Protein 4UZ3 (pdb70)

Sequence (240 aa):
QATYTVAPGDTLYSIARRYGTTVEEELMRLNGLESFLLLQPGQQVLKLPSSRRERTHVVAPGDTLFSLARRYGTTVEEALMRLNGLSSPEIKVGQVLRLPEEGEAATYTVAPGDTLYSIARRYGTTVEEEELMRLNGLESFLLQPGQVLKLPSREERTHVVAPGDTLFSLARRRYGTTVEALMRLNGLSSSPEIKVGQVLRRLPEQATYTVAPGDTLYSSIARRYGTTVEELMRLNGLESFLLQPGQVLKLPS

Nearest PDB structures (foldseek):
  4uz3-assembly2_B  TM=1.011E+00  e=1.229E-20  Thermus thermophilus HB8
  4uz3-assembly1_A  TM=1.004E+00  e=3.754E-19  Thermus thermophilus HB8
  4xcm-assembly1_B  TM=5.053E-01  e=3.056E-16  Thermus thermophilus HB8
  4uz3-assembly3_C  TM=1.011E+00  e=2.167E-07  Thermus thermophilus HB8
  4xcm-assembly1_A  TM=6.403E-01  e=3.419E-08  Thermus thermophilus HB8

B-factor: mean 20.44, std 12.15, range [5.58, 84.92]

Radius of gyration: 20.06 Å; Cα contacts (8 Å, |Δi|>4): 395; chains: 3; bounding box: 55×47×43 Å

Structure (mmCIF, N/CA/C/O backbone):
data_4UZ3
#
_entry.id   4UZ3
#
_cell.length_a   105.490
_cell.length_b   105.490
_cell.length_c   105.490
_cell.angle_alpha   90.00
_cell.angle_beta   90.00
_cell.angle_gamma   90.00
#
_symmetry.space_group_name_H-M   'P 21 3'
#
loop_
_entity.id
_entity.type
_entity.pdbx_description
1 polymer 'CELL WALL-BINDING ENDOPEPTIDASE-RELATED PROTEIN'
2 branched 2-acetamido-2-deoxy-beta-D-glucopyranose-(1-4)-2-acetamido-2-deoxy-beta-D-glucopyranose-(1-4)-2-acetamido-2-deoxy-beta-D-glucopyranose-(1-4)-2-acetamido-2-deoxy-beta-D-glucopyranose-(1-4)-2-acetamido-2-deoxy-beta-D-glucopyranose-(1-4)-2-acetamido-2-deoxy-alpha-D-glucopyranose
3 branched 2-acetamido-2-deoxy-beta-D-glucopyranose-(1-4)-2-acetamido-2-deoxy-beta-D-glucopyranose-(1-4)-2-acetamido-2-deoxy-beta-D-glucopyranose-(1-4)-2-acetamido-2-deoxy-beta-D-glucopyranose-(1-4)-2-acetamido-2-deoxy-beta-D-glucopyranose-(1-4)-2-acetamido-2-deoxy-beta-D-glucopyranose
4 branched 2-acetamido-2-deoxy-beta-D-glucopyranose-(1-4)-2-acetamido-2-deoxy-beta-D-glucopyranose-(1-4)-2-acetamido-2-deoxy-beta-D-glucopyranose-(1-4)-2-acetamido-2-deoxy-beta-D-glucopyranose-(1-4)-2-acetamido-2-deoxy-beta-D-glucopyranose-(1-4)-2-acetamido-2-deoxy-beta-D-glucopyranose
5 non-polymer 2-acetamido-2-deoxy-alpha-D-glucopyranose
6 non-polymer 'SULFATE ION'
7 non-polymer '1,4-DIETHYLENE DIOXIDE'
8 water water
#
loop_
_atom_site.group_PDB
_atom_site.id
_atom_site.type_symbol
_atom_site.label_atom_id
_atom_site.label_alt_id
_atom_site.label_comp_id
_atom_site.label_asym_id
_atom_site.label_entity_id
_atom_site.label_seq_id
_atom_site.pdbx_PDB_ins_code
_atom_site.Cartn_x
_atom_site.Cartn_y
_atom_site.Cartn_z
_atom_site.occupancy
_atom_site.B_iso_or_equiv
_atom_site.auth_seq_id
_atom_site.auth_comp_id
_atom_site.auth_asym_id
_atom_site.auth_atom_id
_atom_site.pdbx_PDB_model_num
ATOM 1 N N . GLN A 1 2 ? -19.818 -25.251 19.913 1.00 44.91 16 GLN A N 1
ATOM 2 C CA . GLN A 1 2 ? -20.816 -24.925 18.900 1.00 40.64 16 GLN A CA 1
ATOM 3 C C . GLN A 1 2 ? -20.848 -23.428 18.609 1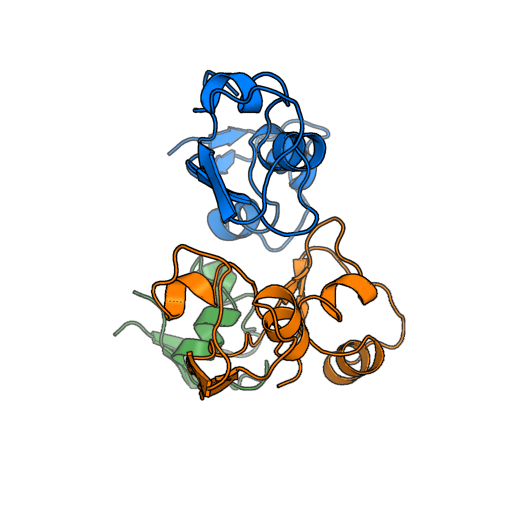.00 33.16 16 GLN A C 1
ATOM 4 O O . GLN A 1 2 ? -21.394 -22.644 19.386 1.00 33.03 16 GLN A O 1
ATOM 10 N N . ALA A 1 3 ? -20.258 -23.029 17.490 1.00 25.78 17 ALA A N 1
ATOM 11 C CA . ALA A 1 3 ? -20.279 -21.627 17.100 1.00 21.69 17 ALA A CA 1
ATOM 12 C C . ALA A 1 3 ? -21.664 -21.258 16.593 1.00 19.09 17 ALA A C 1
ATOM 13 O O . ALA A 1 3 ? -22.382 -22.105 16.059 1.00 19.04 17 ALA A O 1
ATOM 15 N N . THR A 1 4 ? -22.041 -19.997 16.779 1.00 17.31 18 THR A N 1
ATOM 16 C CA . THR A 1 4 ? -23.305 -19.486 16.262 1.00 15.13 18 THR A CA 1
ATOM 17 C C . THR A 1 4 ? -23.127 -18.120 15.617 1.00 16.04 18 THR A C 1
ATOM 18 O O . THR A 1 4 ? -22.116 -17.440 15.825 1.00 16.62 18 THR A O 1
ATOM 22 N N . TYR A 1 5 ? -24.120 -17.734 14.828 1.00 11.97 19 TYR A N 1
ATOM 23 C CA . TYR A 1 5 ? -24.174 -16.418 14.213 1.00 11.25 19 TYR A CA 1
ATOM 24 C C . TYR A 1 5 ? -25.580 -15.860 14.371 1.00 14.23 19 TYR A C 1
ATOM 25 O O . TYR A 1 5 ? -26.557 -16.558 14.118 1.00 12.27 19 TYR A O 1
ATOM 34 N N . THR A 1 6 ? -25.685 -14.609 14.799 1.00 11.78 20 THR A N 1
ATOM 35 C CA . THR A 1 6 ? -26.993 -13.977 14.943 1.00 9.76 20 THR A CA 1
ATOM 36 C C . THR A 1 6 ? -27.341 -13.175 13.697 1.00 10.92 20 THR A C 1
ATOM 37 O O . THR A 1 6 ? -26.593 -12.283 13.300 1.00 11.19 20 THR A O 1
ATOM 41 N N . VAL A 1 7 ? -28.481 -13.494 13.093 1.00 9.34 21 VAL A N 1
ATOM 42 C CA . VAL A 1 7 ? -28.923 -12.839 11.864 1.00 10.90 21 VAL A CA 1
ATOM 43 C C . VAL A 1 7 ? -29.116 -11.332 12.054 1.00 8.89 21 VAL A C 1
ATOM 44 O O . VAL A 1 7 ? -29.702 -10.902 13.045 1.00 10.21 21 VAL A O 1
ATOM 48 N N . ALA A 1 8 ? -28.588 -10.548 11.110 1.00 9.53 22 ALA A N 1
ATOM 49 C CA . ALA A 1 8 ? -28.776 -9.099 11.067 1.00 10.61 22 ALA A CA 1
ATOM 50 C C . ALA A 1 8 ? -29.627 -8.728 9.850 1.00 9.27 22 ALA A C 1
ATOM 51 O O . ALA A 1 8 ? -29.706 -9.515 8.902 1.00 9.85 22 ALA A O 1
ATOM 53 N N . PRO A 1 9 ? -30.272 -7.544 9.868 1.00 10.97 23 PRO A N 1
ATOM 54 C CA . PRO A 1 9 ? -31.064 -7.103 8.710 1.00 10.98 23 PRO A CA 1
ATOM 55 C C . PRO A 1 9 ? -30.273 -7.175 7.399 1.00 13.76 23 PRO A C 1
ATOM 56 O O . PRO A 1 9 ? -29.115 -6.749 7.354 1.00 12.62 23 PRO A O 1
ATOM 60 N N . GLY A 1 10 ? -30.891 -7.713 6.355 1.00 11.41 24 GLY A N 1
ATOM 61 C CA . GLY A 1 10 ? -30.229 -7.833 5.064 1.00 10.91 24 GLY A CA 1
ATOM 62 C C . GLY A 1 10 ? -29.484 -9.139 4.836 1.00 10.58 24 GLY A C 1
ATOM 63 O O . GLY A 1 10 ? -29.163 -9.470 3.686 1.00 11.64 24 GLY A O 1
ATOM 64 N N . ASP A 1 11 ? -29.209 -9.881 5.910 1.00 9.06 25 ASP A N 1
ATOM 65 C CA . ASP A 1 11 ? -28.556 -11.196 5.796 1.00 7.36 25 ASP A CA 1
ATOM 66 C C . ASP A 1 11 ? -29.454 -12.205 5.092 1.00 11.33 25 ASP A C 1
ATOM 67 O O . ASP A 1 11 ? -30.679 -12.148 5.210 1.00 12.17 25 ASP A O 1
ATOM 72 N N . THR A 1 12 ? -28.836 -13.134 4.371 1.00 8.51 26 THR A N 1
ATOM 73 C CA . THR A 1 12 ? -29.543 -14.280 3.795 1.00 6.94 26 THR A CA 1
ATOM 74 C C . THR A 1 12 ? -28.750 -15.536 4.116 1.00 6.71 26 THR A C 1
ATOM 75 O O . THR A 1 12 ? -27.587 -15.444 4.515 1.00 8.31 26 THR A O 1
ATOM 79 N N . LEU A 1 13 ? -29.353 -16.708 3.932 1.00 7.65 27 LEU A N 1
ATOM 80 C CA . LEU A 1 13 ? -28.605 -17.954 4.125 1.00 7.25 27 LEU A CA 1
ATOM 81 C C . LEU A 1 13 ? -27.375 -17.980 3.211 1.00 9.24 27 LEU A C 1
ATOM 82 O O . LEU A 1 13 ? -26.283 -18.384 3.628 1.00 8.06 27 LEU A O 1
ATOM 87 N N . TYR A 1 14 ? -27.546 -17.510 1.980 1.00 8.28 28 TYR A N 1
ATOM 88 C CA . TYR A 1 14 ? -26.440 -17.468 1.024 1.00 8.77 28 TYR A CA 1
ATOM 89 C C . TYR A 1 14 ? -25.315 -16.519 1.448 1.00 10.19 28 TYR A C 1
ATOM 90 O O . TYR A 1 14 ? -24.141 -16.883 1.373 1.00 8.21 28 TYR A O 1
ATOM 99 N N . SER A 1 15 ? -25.654 -15.301 1.868 1.00 7.21 29 SER A N 1
ATOM 100 C CA . SER A 1 15 ? -24.605 -14.347 2.241 1.00 8.74 29 SER A CA 1
ATOM 101 C C . SER A 1 15 ? -23.867 -14.822 3.502 1.00 9.20 29 SER A C 1
ATOM 102 O O . SER A 1 15 ? -22.651 -14.654 3.621 1.00 9.33 29 SER A O 1
ATOM 105 N N . ILE A 1 16 ? -24.597 -15.420 4.437 1.00 7.62 30 ILE A N 1
ATOM 106 C CA . ILE A 1 16 ? -23.977 -15.984 5.634 1.00 9.56 30 ILE A CA 1
ATOM 107 C C . ILE A 1 16 ? -23.075 -17.173 5.276 1.00 9.86 30 ILE A C 1
ATOM 108 O O . ILE A 1 16 ? -21.949 -17.284 5.782 1.00 10.19 30 ILE A O 1
ATOM 113 N N . ALA A 1 17 ? -23.566 -18.057 4.412 1.00 8.47 31 ALA A N 1
ATOM 114 C CA . ALA A 1 17 ? -22.783 -19.214 3.974 1.00 8.91 31 ALA A CA 1
ATOM 115 C C . ALA A 1 17 ? -21.462 -18.782 3.316 1.00 7.88 31 ALA A C 1
ATOM 116 O O . ALA A 1 17 ? -20.395 -19.319 3.627 1.00 8.73 31 ALA A O 1
ATOM 118 N N . ARG A 1 18 ? -21.526 -17.808 2.415 1.00 8.01 32 ARG A N 1
ATOM 119 C CA . ARG A 1 18 ? -20.311 -17.342 1.749 1.00 9.99 32 ARG A CA 1
ATOM 120 C C . ARG A 1 18 ? -19.337 -16.663 2.721 1.00 10.11 32 ARG A C 1
ATOM 121 O O . ARG A 1 18 ? -18.120 -16.761 2.561 1.00 10.61 32 ARG A O 1
ATOM 129 N N . ARG A 1 19 ? -19.859 -15.970 3.725 1.00 9.14 33 ARG A N 1
ATOM 130 C CA . ARG A 1 19 ? -18.972 -15.314 4.679 1.00 11.07 33 ARG A CA 1
ATOM 131 C C . ARG A 1 19 ? -18.224 -16.331 5.534 1.00 12.27 33 ARG A C 1
ATOM 132 O O . ARG A 1 19 ? -17.059 -16.122 5.879 1.00 15.56 33 ARG A O 1
ATOM 140 N N . TYR A 1 20 ? -18.885 -17.436 5.871 1.00 11.41 34 TYR A N 1
ATOM 141 C CA . TYR A 1 20 ? -18.284 -18.410 6.778 1.00 12.87 34 TYR A CA 1
ATOM 142 C C . TYR A 1 20 ? -17.692 -19.637 6.082 1.00 17.34 34 TYR A C 1
ATOM 143 O O . TYR A 1 20 ? -17.127 -20.514 6.736 1.00 16.88 34 TYR A O 1
ATOM 152 N N . GLY A 1 21 ? -17.796 -19.690 4.761 1.00 11.68 35 GLY A N 1
ATOM 153 C CA . GLY A 1 21 ? -17.186 -20.774 4.014 1.00 12.52 35 GLY A CA 1
ATOM 154 C C . GLY A 1 21 ? -17.935 -22.094 4.095 1.00 12.07 35 GLY A C 1
ATOM 155 O O . GLY A 1 21 ? -17.325 -23.172 4.082 1.00 13.24 35 GLY A O 1
ATOM 156 N N . THR A 1 22 ? -19.259 -22.016 4.170 1.00 10.64 36 THR A N 1
ATOM 157 C CA . THR A 1 22 ? -20.088 -23.215 4.185 1.00 10.32 36 THR A CA 1
ATOM 158 C C . THR A 1 22 ? -21.137 -23.115 3.080 1.00 9.32 36 THR A C 1
ATOM 159 O O . THR A 1 22 ? -20.988 -22.305 2.163 1.00 10.62 36 THR A O 1
ATOM 163 N N . THR A 1 23 ? -22.180 -23.937 3.145 1.00 11.36 37 THR A N 1
ATOM 164 C CA . THR A 1 23 ? -23.203 -23.923 2.101 1.00 8.27 37 THR A CA 1
ATOM 165 C C . THR A 1 23 ? -24.588 -23.595 2.648 1.00 11.76 37 THR A C 1
ATOM 166 O O . THR A 1 23 ? -24.845 -23.730 3.846 1.00 11.30 37 THR A O 1
ATOM 170 N N . VAL A 1 24 ? -25.478 -23.175 1.754 1.00 8.64 38 VAL A N 1
ATOM 171 C CA . VAL A 1 24 ? -26.879 -22.983 2.107 1.00 10.33 38 VAL A CA 1
ATOM 172 C C . VAL A 1 24 ? -27.478 -24.281 2.660 1.00 9.25 38 VAL A C 1
ATOM 173 O O . VAL A 1 24 ? -28.153 -24.269 3.697 1.00 8.96 38 VAL A O 1
ATOM 177 N N A GLU A 1 25 ? -27.231 -25.405 1.985 0.83 7.45 39 GLU A N 1
ATOM 178 N N B GLU A 1 25 ? -27.212 -25.387 1.970 0.17 8.62 39 GLU A N 1
ATOM 179 C CA A GLU A 1 25 ? -27.815 -26.677 2.426 0.83 9.03 39 GLU A CA 1
ATOM 180 C CA B GLU A 1 25 ? -27.722 -26.698 2.362 0.17 9.33 39 GLU A CA 1
ATOM 181 C C A GLU A 1 25 ? -27.333 -27.095 3.819 0.83 10.54 39 GLU A C 1
ATOM 182 C C B GLU A 1 25 ? -27.326 -27.075 3.787 0.17 9.86 39 GLU A C 1
ATOM 183 O O A GLU A 1 25 ? -28.115 -27.610 4.624 0.83 9.49 39 GLU A O 1
ATOM 184 O O B GLU A 1 25 ? -28.156 -27.540 4.569 0.17 10.17 39 GLU A O 1
ATOM 195 N N . GLU A 1 26 ? -26.056 -26.870 4.119 1.00 11.06 40 GLU A N 1
ATOM 196 C CA . GLU A 1 26 ? -25.546 -27.226 5.438 1.00 14.06 40 GLU A CA 1
ATOM 197 C C . GLU A 1 26 ? -26.157 -26.360 6.543 1.00 10.89 40 GLU A C 1
ATOM 198 O O . GLU A 1 26 ? -26.483 -26.862 7.619 1.00 11.26 40 GLU A O 1
ATOM 204 N N . LEU A 1 27 ? -26.304 -25.065 6.288 1.00 8.38 41 LEU A N 1
ATOM 205 C CA . LEU A 1 27 ? -26.954 -24.186 7.262 1.00 12.52 41 LEU A CA 1
ATOM 206 C C . LEU A 1 27 ? -28.398 -24.622 7.512 1.00 13.11 41 LEU A C 1
ATOM 207 O O . LEU A 1 27 ? -28.873 -24.630 8.654 1.00 10.89 41 LEU A O 1
ATOM 212 N N . MET A 1 28 ? -29.097 -25.001 6.447 1.00 9.37 42 MET A N 1
ATOM 213 C CA . MET A 1 28 ? -30.486 -25.428 6.593 1.00 10.05 42 MET A CA 1
ATOM 214 C C . MET A 1 28 ? -30.584 -26.769 7.324 1.00 11.27 42 MET A C 1
ATOM 215 O O . MET A 1 28 ? -31.459 -26.952 8.162 1.00 11.00 42 MET A O 1
ATOM 220 N N . ARG A 1 29 ? -29.691 -27.705 7.007 1.00 10.32 43 ARG A N 1
ATOM 221 C CA . ARG A 1 29 ? -29.698 -29.007 7.670 1.00 10.27 43 ARG A CA 1
ATOM 222 C C . ARG A 1 29 ? -29.444 -28.871 9.167 1.00 12.50 43 ARG A C 1
ATOM 223 O O . ARG A 1 29 ? -30.146 -29.456 9.995 1.00 11.60 43 ARG A O 1
ATOM 231 N N . LEU A 1 30 ? -28.437 -28.081 9.503 1.00 10.29 44 LEU A N 1
ATOM 232 C CA . LEU A 1 30 ? -27.993 -27.939 10.881 1.00 11.49 44 LEU A CA 1
ATOM 233 C C . LEU A 1 30 ? -29.036 -27.222 11.744 1.00 11.07 44 LEU A C 1
ATOM 234 O O . LEU A 1 30 ? -29.113 -27.444 12.956 1.00 13.64 44 LEU A O 1
ATOM 239 N N . ASN A 1 31 ? -29.842 -26.380 11.110 1.00 10.72 45 ASN A N 1
ATOM 240 C CA . ASN A 1 31 ? -30.818 -25.577 11.840 1.00 9.93 45 ASN A CA 1
ATOM 241 C C . ASN A 1 31 ? -32.272 -25.979 11.578 1.00 11.94 45 ASN A C 1
ATOM 242 O O . ASN A 1 31 ? -33.199 -25.350 12.095 1.00 12.22 45 ASN A O 1
ATOM 247 N N . GLY A 1 32 ? -32.466 -27.041 10.800 1.00 12.04 46 GLY A N 1
ATOM 248 C CA . GLY A 1 32 ? -33.798 -27.588 10.567 1.00 11.53 46 GLY A CA 1
ATOM 249 C C . GLY A 1 32 ? -34.696 -26.678 9.735 1.00 11.83 46 GLY A C 1
ATOM 250 O O . GLY A 1 32 ? -35.925 -26.753 9.829 1.00 12.24 46 GLY A O 1
ATOM 251 N N . LEU A 1 33 ? -34.085 -25.841 8.903 1.00 10.62 47 LEU A N 1
ATOM 252 C CA . LEU A 1 33 ? -34.815 -24.840 8.125 1.00 8.47 47 LEU A CA 1
ATOM 253 C C . LEU A 1 33 ? -35.473 -25.410 6.870 1.00 10.28 47 LEU A C 1
ATOM 254 O O . LEU A 1 33 ? -34.865 -26.201 6.147 1.00 12.57 47 LEU A O 1
ATOM 259 N N . GLU A 1 34 ? -36.710 -24.995 6.603 1.00 9.94 48 GLU A N 1
ATOM 260 C CA . GLU A 1 34 ? -37.362 -25.331 5.332 1.00 10.20 48 GLU A CA 1
ATOM 261 C C . GLU A 1 34 ? -37.559 -24.094 4.452 1.00 16.93 48 GLU A C 1
ATOM 262 O O . GLU A 1 34 ? -37.880 -24.208 3.271 1.00 25.54 48 GLU A O 1
ATOM 268 N N . SER A 1 35 ? -37.347 -22.917 5.030 1.00 11.26 49 SER A N 1
ATOM 269 C CA . SER A 1 35 ? -37.612 -21.648 4.348 1.00 9.67 49 SER A CA 1
ATOM 270 C C . SER A 1 35 ? -36.373 -20.762 4.299 1.00 9.09 49 SER A C 1
ATOM 271 O O . SER A 1 35 ? -35.545 -20.809 5.207 1.00 11.04 49 SER A O 1
ATOM 274 N N . PHE A 1 36 ? -36.267 -19.937 3.257 1.00 8.88 50 PHE A N 1
ATOM 275 C CA . PHE A 1 36 ? -35.206 -18.924 3.178 1.00 8.57 50 PHE A CA 1
ATOM 276 C C . PHE A 1 36 ? -35.528 -17.670 4.012 1.00 14.41 50 PHE A C 1
ATOM 277 O O . PHE A 1 36 ? -34.710 -16.748 4.097 1.00 12.16 50 PHE A O 1
ATOM 285 N N A LEU A 1 37 ? -36.722 -17.630 4.597 0.52 9.99 51 LEU A N 1
ATOM 286 N N B LEU A 1 37 ? -36.708 -17.637 4.625 0.48 10.07 51 LEU A N 1
ATOM 287 C CA A LEU A 1 37 ? -37.134 -16.492 5.419 0.52 11.45 51 LEU A CA 1
ATOM 288 C CA B LEU A 1 37 ? -37.137 -16.465 5.390 0.48 10.40 51 LEU A CA 1
ATOM 289 C C A LEU A 1 37 ? -36.413 -16.494 6.762 0.52 13.98 51 LEU A C 1
ATOM 290 C C B LEU A 1 37 ? -36.513 -16.428 6.788 0.48 13.33 51 LEU A C 1
ATOM 291 O O A LEU A 1 37 ? -36.538 -17.445 7.537 0.52 12.26 51 LEU A O 1
ATOM 292 O O B LEU A 1 37 ? -36.804 -17.286 7.625 0.48 11.55 51 LEU A O 1
ATOM 301 N N . LEU A 1 38 ? -35.666 -15.426 7.032 1.00 9.62 52 LEU A N 1
ATOM 302 C CA . LEU A 1 38 ? -34.979 -15.260 8.322 1.00 8.91 52 LEU A CA 1
ATOM 303 C C . LEU A 1 38 ? -35.407 -13.956 9.003 1.00 10.85 52 LEU A C 1
ATOM 304 O O . LEU A 1 38 ? -35.782 -13.006 8.328 1.00 10.78 52 LEU A O 1
ATOM 309 N N . GLN A 1 39 ? -35.330 -13.907 10.332 1.00 11.38 53 GLN A N 1
ATOM 310 C CA . GLN A 1 39 ? -35.583 -12.661 11.069 1.00 13.28 53 GLN A CA 1
ATOM 311 C C . GLN A 1 39 ? -34.332 -12.183 11.805 1.00 10.42 53 GLN A C 1
ATOM 312 O O . GLN A 1 39 ? -33.583 -12.998 12.341 1.00 10.62 53 GLN A O 1
ATOM 318 N N . PRO A 1 40 ? -34.105 -10.860 11.836 1.00 11.32 54 PRO A N 1
ATOM 319 C CA . PRO A 1 40 ? -33.054 -10.317 12.703 1.00 11.44 54 PRO A CA 1
ATOM 320 C C . PRO A 1 40 ? -33.176 -10.869 14.129 1.00 12.45 54 PRO A C 1
ATOM 321 O O . PRO A 1 40 ? -34.279 -10.932 14.679 1.00 12.18 54 PRO A O 1
ATOM 325 N N . GLY A 1 41 ? -32.055 -11.287 14.707 1.00 10.99 55 GLY A N 1
ATOM 326 C CA . GLY A 1 41 ? -32.053 -11.835 16.054 1.00 11.28 55 GLY A CA 1
ATOM 327 C C . GLY A 1 41 ? -32.033 -13.351 16.073 1.00 12.63 55 GLY A C 1
ATOM 328 O O . GLY A 1 41 ? -31.675 -13.960 17.083 1.00 11.91 55 GLY A O 1
ATOM 329 N N A GLN A 1 42 ? -32.420 -13.964 14.961 0.29 11.63 56 GLN A N 1
ATOM 330 N N B GLN A 1 42 ? -32.431 -13.958 14.956 0.71 11.52 56 GLN A N 1
ATOM 331 C CA A GLN A 1 42 ? -32.431 -15.420 14.861 0.29 10.91 56 GLN A CA 1
ATOM 332 C CA B GLN A 1 42 ? -32.396 -15.412 14.816 0.71 11.16 56 GLN A CA 1
ATOM 333 C C A GLN A 1 42 ? -31.030 -16.005 14.989 0.29 10.46 56 GLN A C 1
ATOM 334 C C B GLN A 1 42 ? -30.990 -15.944 15.048 0.71 11.19 56 GLN A C 1
ATOM 335 O O A GLN A 1 42 ? -30.120 -15.626 14.253 0.29 9.94 56 GLN A O 1
ATOM 336 O O B GLN A 1 42 ? -30.030 -15.463 14.450 0.71 9.27 56 GLN A O 1
ATOM 347 N N . VAL A 1 43 ? -30.864 -16.932 15.925 1.00 10.96 57 VAL A N 1
ATOM 348 C CA . VAL A 1 43 ? -29.572 -17.567 16.145 1.00 10.29 57 VAL A CA 1
ATOM 349 C C . VAL A 1 43 ? -29.438 -18.777 15.229 1.00 11.24 57 VAL A C 1
ATOM 350 O O . VAL A 1 43 ? -30.307 -19.654 15.226 1.00 12.83 57 VAL A O 1
ATOM 354 N N . LEU A 1 44 ? -28.360 -18.809 14.446 1.00 10.61 58 LEU A N 1
ATOM 355 C CA . LEU A 1 44 ? -28.062 -19.952 13.583 1.00 12.43 58 LEU A CA 1
ATOM 356 C C . LEU A 1 44 ? -26.824 -20.688 14.062 1.00 13.43 58 LEU A C 1
ATOM 357 O O . LEU A 1 44 ? -25.777 -20.081 14.279 1.00 13.26 58 LEU A O 1
ATOM 362 N N . LYS A 1 45 ? -26.939 -22.000 14.207 1.00 12.55 59 LYS A N 1
ATOM 363 C CA . LYS A 1 45 ? -25.765 -22.814 14.468 1.00 12.80 59 LYS A CA 1
ATOM 364 C C . LYS A 1 45 ? -24.899 -22.883 13.215 1.00 15.32 59 LYS A C 1
ATOM 365 O O . LYS A 1 45 ? -25.409 -23.042 12.105 1.00 12.67 59 LYS A O 1
ATOM 371 N N . LEU A 1 46 ? -23.588 -22.736 13.396 1.00 11.45 60 LEU A N 1
ATOM 372 C CA . LEU A 1 46 ? -22.633 -22.833 12.294 1.00 11.73 60 LEU A CA 1
ATOM 373 C C . LEU A 1 46 ? -21.904 -24.168 12.313 1.00 14.66 60 LEU A C 1
ATOM 374 O O . LEU A 1 46 ? -21.611 -24.715 13.376 1.00 17.58 60 LEU A O 1
ATOM 379 N N . PRO A 1 47 ? -21.632 -24.720 11.129 1.00 15.06 61 PRO A N 1
ATOM 380 C CA . PRO A 1 47 ? -20.831 -25.943 11.072 1.00 16.82 61 PRO A CA 1
ATOM 381 C C . PRO A 1 47 ? -19.379 -25.642 11.398 1.00 16.30 61 PRO A C 1
ATOM 382 O O . PRO A 1 47 ? -18.955 -24.489 11.297 1.00 18.61 61 PRO A O 1
ATOM 386 N N A SER A 1 48 ? -18.637 -26.661 11.815 0.37 21.96 62 SER A N 1
ATOM 387 N N B SER A 1 48 ? -18.614 -26.663 11.762 0.63 22.54 62 SER A N 1
ATOM 388 C CA A SER A 1 48 ? -17.200 -26.521 11.994 0.37 23.22 62 SER A CA 1
ATOM 389 C CA B SER A 1 48 ? -17.174 -26.490 11.914 0.63 22.33 62 SER A CA 1
ATOM 390 C C A SER A 1 48 ? -16.573 -26.247 10.638 0.37 22.14 62 SER A C 1
ATOM 391 C C B SER A 1 48 ? -16.554 -26.103 10.574 0.63 22.46 62 SER A C 1
ATOM 392 O O A SER A 1 48 ? -17.002 -26.812 9.631 0.37 21.28 62 SER A O 1
ATOM 393 O O B SER A 1 48 ? -17.079 -26.453 9.515 0.63 17.24 62 SER A O 1
ATOM 398 N N A ARG A 1 49 ? -15.573 -25.372 10.603 0.37 23.78 63 ARG A N 1
ATOM 399 N N B ARG A 1 49 ? -15.452 -25.361 10.619 0.63 23.64 63 ARG A N 1
ATOM 400 C CA A ARG A 1 49 ? -14.914 -25.052 9.344 0.37 23.33 63 ARG A CA 1
ATOM 401 C CA B ARG A 1 49 ? -14.717 -25.038 9.403 0.63 23.74 63 ARG A CA 1
ATOM 402 C C A ARG A 1 49 ? -14.277 -26.295 8.743 0.37 19.49 63 ARG A C 1
ATOM 403 C C B ARG A 1 49 ? -14.246 -26.328 8.745 0.63 18.67 63 ARG A C 1
ATOM 404 O O A ARG A 1 49 ? -13.709 -27.125 9.452 0.37 19.09 63 ARG A O 1
ATOM 405 O O B ARG A 1 49 ? -13.773 -27.239 9.425 0.63 17.85 63 ARG A O 1
ATOM 420 N N . GLU A 1 50 ? -14.392 -26.420 7.427 1.00 15.25 64 GLU A N 1
ATOM 421 C CA . GLU A 1 50 ? -13.841 -27.561 6.714 1.00 18.57 64 GLU A CA 1
ATOM 422 C C . GLU A 1 50 ? -12.323 -27.437 6.688 1.00 16.22 64 GLU A C 1
ATOM 423 O O . GLU A 1 50 ? -11.786 -26.330 6.636 1.00 16.83 64 GLU A O 1
ATOM 429 N N . ARG A 1 51 ? -11.636 -28.572 6.753 1.00 15.78 65 ARG A N 1
ATOM 430 C CA . ARG A 1 51 ? -10.192 -28.569 6.943 1.00 16.85 65 ARG A CA 1
ATOM 431 C C . ARG A 1 51 ? -9.394 -28.802 5.666 1.00 16.87 65 ARG A C 1
ATOM 432 O O . ARG A 1 51 ? -8.278 -28.299 5.533 1.00 17.47 65 ARG A O 1
ATOM 440 N N . THR A 1 52 ? -9.949 -29.578 4.739 1.00 11.70 66 THR A N 1
ATOM 441 C CA . THR A 1 52 ? -9.281 -29.832 3.461 1.00 10.46 66 THR A CA 1
ATOM 442 C C . THR A 1 52 ? -10.268 -29.842 2.299 1.00 11.89 66 THR A C 1
ATOM 443 O O . THR A 1 52 ? -11.463 -30.059 2.486 1.00 12.23 66 THR A O 1
ATOM 447 N N . HIS A 1 53 ? -9.749 -29.633 1.096 1.00 11.40 67 HIS A N 1
ATOM 448 C CA . HIS A 1 53 ? -10.538 -29.772 -0.120 1.00 11.03 67 HIS A CA 1
ATOM 449 C C . HIS A 1 53 ? -9.726 -30.521 -1.162 1.00 11.86 67 HIS A C 1
ATOM 450 O O . HIS A 1 53 ? -8.602 -30.133 -1.452 1.00 13.33 67 HIS A O 1
ATOM 457 N N . VAL A 1 54 ? -10.291 -31.588 -1.725 1.00 9.89 68 VAL A N 1
ATOM 458 C CA . VAL A 1 54 ? -9.649 -32.260 -2.852 1.00 11.98 68 VAL A CA 1
ATOM 459 C C . VAL A 1 54 ? -10.052 -31.564 -4.150 1.00 10.60 68 VAL A C 1
ATOM 460 O O . VAL A 1 54 ? -11.237 -31.526 -4.509 1.00 10.73 68 VAL A O 1
ATOM 464 N N . VAL A 1 55 ? -9.065 -31.004 -4.845 1.00 8.35 69 VAL A N 1
ATOM 465 C CA . VAL A 1 55 ? -9.315 -30.219 -6.054 1.00 9.85 69 VAL A CA 1
ATOM 466 C C . VAL A 1 55 ? -9.929 -31.086 -7.156 1.00 10.90 69 VAL A C 1
ATOM 467 O O . VAL A 1 55 ? -9.477 -32.208 -7.422 1.00 11.90 69 VAL A O 1
ATOM 471 N N . ALA A 1 56 ? -10.989 -30.561 -7.766 1.00 8.17 70 ALA A N 1
ATOM 472 C CA . ALA A 1 56 ? -11.737 -31.245 -8.811 1.00 10.41 70 ALA A CA 1
ATOM 473 C C . ALA A 1 56 ? -11.633 -30.475 -10.130 1.00 13.62 70 ALA A C 1
ATOM 474 O O . ALA A 1 56 ? -11.345 -29.275 -10.118 1.00 11.23 70 ALA A O 1
ATOM 476 N N . PRO A 1 57 ? -11.868 -31.154 -11.269 1.00 11.04 71 PRO A N 1
ATOM 477 C CA . PRO A 1 57 ? -11.882 -30.439 -12.551 1.00 14.22 71 PRO A CA 1
ATOM 478 C C . PRO A 1 57 ? -12.832 -29.248 -12.508 1.00 14.31 71 PRO A C 1
ATOM 479 O O . PRO A 1 57 ? -13.946 -29.359 -11.990 1.00 16.11 71 PRO A O 1
ATOM 483 N N . GLY A 1 58 ? -12.370 -28.106 -13.002 1.00 18.43 72 GLY A N 1
ATOM 484 C CA . GLY A 1 58 ? -13.181 -26.905 -12.992 1.00 18.10 72 GLY A CA 1
ATOM 485 C C . GLY A 1 58 ? -12.909 -25.967 -11.828 1.00 16.65 72 GLY A C 1
ATOM 486 O O . GLY A 1 58 ? -13.265 -24.790 -11.896 1.00 18.21 72 GLY A O 1
ATOM 487 N N . ASP A 1 59 ? -12.294 -26.474 -10.760 1.00 11.98 73 ASP A N 1
ATOM 488 C CA . ASP A 1 59 ? -11.946 -25.627 -9.618 1.00 9.47 73 ASP A CA 1
ATOM 489 C C . ASP A 1 59 ? -10.899 -24.607 -10.018 1.00 13.42 73 ASP A C 1
ATOM 490 O O . ASP A 1 59 ? -10.045 -24.882 -10.864 1.00 12.03 73 ASP A O 1
ATOM 495 N N . THR A 1 60 ? -10.959 -23.436 -9.393 1.00 9.49 74 THR A N 1
ATOM 496 C CA . THR A 1 60 ? -9.904 -22.436 -9.515 1.00 9.98 74 THR A CA 1
ATOM 497 C C . THR A 1 60 ? -9.637 -21.872 -8.126 1.00 10.61 74 THR A C 1
ATOM 498 O O . THR A 1 60 ? -10.474 -22.011 -7.230 1.00 10.58 74 THR A O 1
ATOM 502 N N . LEU A 1 61 ? -8.499 -21.211 -7.932 1.00 7.80 75 LEU A N 1
ATOM 503 C CA . LEU A 1 61 ? -8.250 -20.607 -6.619 1.00 8.77 75 LEU A CA 1
ATOM 504 C C . LEU A 1 61 ? -9.286 -19.533 -6.288 1.00 8.85 75 LEU A C 1
ATOM 505 O O . LEU A 1 61 ? -9.704 -19.425 -5.130 1.00 11.75 75 LEU A O 1
ATOM 510 N N . PHE A 1 62 ? -9.721 -18.759 -7.285 1.00 9.69 76 PHE A N 1
ATOM 511 C CA . PHE A 1 62 ? -10.778 -17.762 -7.055 1.00 10.88 76 PHE A CA 1
ATOM 512 C C . PHE A 1 62 ? -12.053 -18.433 -6.559 1.00 10.89 76 PHE A C 1
ATOM 513 O O . PHE A 1 62 ? -12.659 -17.981 -5.582 1.00 11.20 76 PHE A O 1
ATOM 521 N N . SER A 1 63 ? -12.471 -19.504 -7.236 1.00 9.26 77 SER A N 1
ATOM 522 C CA . SER A 1 63 ? -13.743 -20.146 -6.900 1.00 11.39 77 SER A CA 1
ATOM 523 C C . SER A 1 63 ? -13.675 -20.838 -5.536 1.00 10.44 77 SER A C 1
ATOM 524 O O . SER A 1 63 ? -14.644 -20.809 -4.771 1.00 8.89 77 SER A O 1
ATOM 527 N N . LEU A 1 64 ? -12.534 -21.436 -5.211 1.00 7.41 78 LEU A N 1
ATOM 528 C CA . LEU A 1 64 ? -12.391 -22.106 -3.920 1.00 10.23 78 LEU A CA 1
ATOM 529 C C . LEU A 1 64 ? -12.281 -21.095 -2.781 1.00 9.79 78 LEU A C 1
ATOM 530 O O . LEU A 1 64 ? -12.761 -21.350 -1.673 1.00 10.40 78 LEU A O 1
ATOM 535 N N . ALA A 1 65 ? -11.648 -19.954 -3.046 1.00 9.56 79 ALA A N 1
ATOM 536 C CA . ALA A 1 65 ? -11.595 -18.877 -2.054 1.00 8.96 79 ALA A CA 1
ATOM 537 C C . ALA A 1 65 ? -13.009 -18.410 -1.711 1.00 10.57 79 ALA A C 1
ATOM 538 O O . ALA A 1 65 ? -13.345 -18.209 -0.544 1.00 10.53 79 ALA A O 1
ATOM 540 N N . ARG A 1 66 ? -13.845 -18.249 -2.729 1.00 9.67 80 ARG A N 1
ATOM 541 C CA . ARG A 1 66 ? -15.242 -17.884 -2.487 1.00 9.85 80 ARG A CA 1
ATOM 542 C C . ARG A 1 66 ? -15.982 -18.999 -1.738 1.00 10.78 80 ARG A C 1
ATOM 543 O O . ARG A 1 66 ? -16.711 -18.736 -0.778 1.00 10.51 80 ARG A O 1
ATOM 551 N N . ARG A 1 67 ? -15.795 -20.241 -2.170 1.00 10.14 81 ARG A N 1
ATOM 552 C CA . ARG A 1 67 ? -16.488 -21.359 -1.532 1.00 9.20 81 ARG A CA 1
ATOM 553 C C . ARG A 1 67 ? -16.132 -21.462 -0.055 1.00 10.09 81 ARG A C 1
ATOM 554 O O . ARG A 1 67 ? -17.000 -21.712 0.772 1.00 9.49 81 ARG A O 1
ATOM 562 N N . TYR A 1 68 ? -14.866 -21.245 0.285 1.00 8.87 82 TYR A N 1
ATOM 563 C CA . TYR A 1 68 ? -14.456 -21.464 1.672 1.00 8.89 82 TYR A CA 1
ATOM 564 C C . TYR A 1 68 ? -14.235 -20.174 2.461 1.00 10.88 82 TYR A C 1
ATOM 565 O O . TYR A 1 68 ? -13.585 -20.185 3.506 1.00 11.60 82 TYR A O 1
ATOM 574 N N . GLY A 1 69 ? -14.832 -19.079 1.989 1.00 10.23 83 GLY A N 1
ATOM 575 C CA . GLY A 1 69 ? -14.870 -17.830 2.738 1.00 11.89 83 GLY A CA 1
ATOM 576 C C . GLY A 1 69 ? -13.497 -17.257 3.044 1.00 15.21 83 GLY A C 1
ATOM 577 O O . GLY A 1 69 ? -13.252 -16.724 4.132 1.00 17.10 83 GLY A O 1
ATOM 578 N N . THR A 1 70 ? -12.592 -17.360 2.080 1.00 10.01 84 THR A N 1
ATOM 579 C CA . THR A 1 70 ? -11.223 -16.925 2.311 1.00 9.91 84 THR A CA 1
ATOM 580 C C . THR A 1 70 ? -10.686 -16.208 1.074 1.00 11.29 84 THR A C 1
ATOM 581 O O . THR A 1 70 ? -11.470 -15.660 0.294 1.00 11.50 84 THR A O 1
ATOM 585 N N . THR A 1 71 ? -9.365 -16.181 0.913 1.00 14.14 85 THR A N 1
ATOM 586 C CA . THR A 1 71 ? -8.724 -15.478 -0.199 1.00 11.44 85 THR A CA 1
ATOM 587 C C . THR A 1 71 ? -7.760 -16.385 -0.962 1.00 13.24 85 THR A C 1
ATOM 588 O O . THR A 1 71 ? -7.301 -17.404 -0.437 1.00 11.88 85 THR A O 1
ATOM 592 N N . VAL A 1 72 ? -7.441 -15.993 -2.194 1.00 10.14 86 VAL A N 1
ATOM 593 C CA . VAL A 1 72 ? -6.407 -16.673 -2.975 1.00 11.37 86 VAL A CA 1
ATOM 594 C C . VAL A 1 72 ? -5.091 -16.638 -2.218 1.00 11.98 86 VAL A C 1
ATOM 595 O O . VAL A 1 72 ? -4.370 -17.635 -2.147 1.00 14.21 86 VAL A O 1
ATOM 599 N N A GLU A 1 73 ? -4.790 -15.481 -1.639 0.69 12.17 87 GLU A N 1
ATOM 600 N N B GLU A 1 73 ? -4.799 -15.475 -1.645 0.31 12.59 87 GLU A N 1
ATOM 601 C CA A GLU A 1 73 ? -3.548 -15.288 -0.901 0.69 14.54 87 GLU A CA 1
ATOM 602 C CA B GLU A 1 73 ? -3.578 -15.251 -0.885 0.31 15.23 87 GLU A CA 1
ATOM 603 C C A GLU A 1 73 ? -3.401 -16.252 0.285 0.69 13.41 87 GLU A C 1
ATOM 604 C C B GLU A 1 73 ? -3.419 -16.260 0.258 0.31 13.70 87 GLU A C 1
ATOM 605 O O A GLU A 1 73 ? -2.336 -16.836 0.485 0.69 14.10 87 GLU A O 1
ATOM 606 O O B GLU A 1 73 ? -2.365 -16.879 0.405 0.31 13.66 87 GLU A O 1
ATOM 617 N N . ALA A 1 74 ? -4.467 -16.422 1.062 1.00 13.46 88 ALA A N 1
ATOM 618 C CA . ALA A 1 74 ? -4.438 -17.365 2.186 1.00 13.49 88 ALA A CA 1
ATOM 619 C C . ALA A 1 74 ? -4.247 -18.809 1.716 1.00 12.17 88 ALA A C 1
ATOM 620 O O . ALA A 1 74 ? -3.478 -19.562 2.313 1.00 13.00 88 ALA A O 1
ATOM 622 N N . LEU A 1 75 ? -4.955 -19.190 0.657 1.00 11.86 89 LEU A N 1
ATOM 623 C CA . LEU A 1 75 ? -4.873 -20.553 0.145 1.00 13.09 89 LEU A CA 1
ATOM 624 C C . LEU A 1 75 ? -3.465 -20.832 -0.366 1.00 12.60 89 LEU A C 1
ATOM 625 O O . LEU A 1 75 ? -2.925 -21.914 -0.148 1.00 13.73 89 LEU A O 1
ATOM 630 N N . MET A 1 76 ? -2.860 -19.848 -1.023 1.00 12.03 90 MET A N 1
ATOM 631 C CA . MET A 1 76 ? -1.497 -20.025 -1.518 1.00 11.93 90 MET A CA 1
ATOM 632 C C . MET A 1 76 ? -0.496 -20.151 -0.368 1.00 16.23 90 MET A C 1
ATOM 633 O O . MET A 1 76 ? 0.378 -21.018 -0.396 1.00 14.58 90 MET A O 1
ATOM 638 N N . ARG A 1 77 ? -0.628 -19.293 0.641 1.00 12.13 91 ARG A N 1
ATOM 639 C CA . ARG A 1 77 ? 0.289 -19.311 1.778 1.00 14.35 91 ARG A CA 1
ATOM 640 C C . ARG A 1 77 ? 0.227 -20.635 2.543 1.00 16.60 91 ARG A C 1
ATOM 641 O O . ARG A 1 77 ? 1.259 -21.228 2.861 1.00 20.29 91 ARG A O 1
ATOM 649 N N . LEU A 1 78 ? -0.992 -21.088 2.822 1.00 14.98 92 LEU A N 1
ATOM 650 C CA . LEU A 1 78 ? -1.228 -22.290 3.622 1.00 18.59 92 LEU A CA 1
ATOM 651 C C . LEU A 1 78 ? -0.727 -23.563 2.948 1.00 20.03 92 LEU A C 1
ATOM 652 O O . LEU A 1 78 ? -0.388 -24.539 3.619 1.00 22.01 92 LEU A O 1
ATOM 657 N N . ASN A 1 79 ? -0.679 -23.550 1.621 1.00 12.15 93 ASN A N 1
ATOM 658 C CA . ASN A 1 79 ? -0.320 -24.744 0.868 1.00 11.50 93 ASN A CA 1
ATOM 659 C C . ASN A 1 79 ? 1.013 -24.647 0.139 1.00 16.18 93 ASN A C 1
ATOM 660 O O . ASN A 1 79 ? 1.374 -25.543 -0.622 1.00 18.32 93 ASN A O 1
ATOM 665 N N . GLY A 1 80 ? 1.744 -23.568 0.393 1.00 15.90 94 GLY A N 1
ATOM 666 C CA . GLY A 1 80 ? 3.062 -23.374 -0.191 1.00 19.30 94 GLY A CA 1
ATOM 667 C C . GLY A 1 80 ? 3.062 -23.355 -1.709 1.00 16.14 94 GLY A C 1
ATOM 668 O O . GLY A 1 80 ? 3.999 -23.842 -2.340 1.00 19.35 94 GLY A O 1
ATOM 669 N N . LEU A 1 81 ? 2.015 -22.787 -2.300 1.00 16.36 95 LEU A N 1
ATOM 670 C CA . LEU A 1 81 ? 1.864 -22.780 -3.752 1.00 13.96 95 LEU A CA 1
ATOM 671 C C . LEU A 1 81 ? 2.798 -21.773 -4.411 1.00 18.87 95 LEU A C 1
ATOM 672 O O . LEU A 1 81 ? 2.905 -20.629 -3.960 1.00 14.73 95 LEU A O 1
ATOM 677 N N . SER A 1 82 ? 3.450 -22.192 -5.489 1.00 15.13 96 SER A N 1
ATOM 678 C CA . SER A 1 82 ? 4.427 -21.334 -6.158 1.00 13.76 96 SER A CA 1
ATOM 679 C C . SER A 1 82 ? 3.811 -20.528 -7.308 1.00 13.56 96 SER A C 1
ATOM 680 O O . SER A 1 82 ? 4.506 -19.746 -7.961 1.00 16.44 96 SER A O 1
ATOM 683 N N . SER A 1 83 ? 2.517 -20.726 -7.548 1.00 15.05 97 SER A N 1
ATOM 684 C CA . SER A 1 83 ? 1.787 -19.971 -8.567 1.00 16.65 97 SER A CA 1
ATOM 685 C C . SER A 1 83 ? 0.286 -20.118 -8.312 1.00 11.23 97 SER A C 1
ATOM 686 O O . SER A 1 83 ? -0.124 -20.996 -7.557 1.00 14.51 97 SER A O 1
ATOM 689 N N . PRO A 1 84 ? -0.538 -19.238 -8.908 1.00 16.07 98 PRO A N 1
ATOM 690 C CA . PRO A 1 84 ? -1.972 -19.278 -8.587 1.00 13.45 98 PRO A CA 1
ATOM 691 C C . PRO A 1 84 ? -2.770 -20.344 -9.356 1.00 18.68 98 PRO A C 1
ATOM 692 O O . PRO A 1 84 ? -3.987 -20.235 -9.459 1.00 31.11 98 PRO A O 1
ATOM 696 N N . GLU A 1 85 ? -2.095 -21.359 -9.878 1.00 11.81 99 GLU A N 1
ATOM 697 C CA . GLU A 1 85 ? -2.769 -22.441 -10.599 1.00 8.99 99 GLU A CA 1
ATOM 698 C C . GLU A 1 85 ? -2.851 -23.667 -9.680 1.00 14.24 99 GLU A C 1
ATOM 699 O O . GLU A 1 85 ? -2.062 -23.785 -8.747 1.00 12.70 99 GLU A O 1
ATOM 705 N N . ILE A 1 86 ? -3.806 -24.565 -9.919 1.00 8.55 100 ILE A N 1
ATOM 706 C CA . ILE A 1 86 ? -3.982 -25.738 -9.053 1.00 7.57 100 ILE A CA 1
ATOM 707 C C . ILE A 1 86 ? -4.249 -27.007 -9.865 1.00 7.88 100 ILE A C 1
ATOM 708 O O . ILE A 1 86 ? -4.554 -26.939 -11.055 1.00 9.55 100 ILE A O 1
ATOM 713 N N . LYS A 1 87 ? -4.121 -28.159 -9.206 1.00 9.01 101 LYS A N 1
ATOM 714 C CA . LYS A 1 87 ? -4.102 -29.449 -9.888 1.00 8.55 101 LYS A CA 1
ATOM 715 C C . LYS A 1 87 ? -5.225 -30.363 -9.410 1.00 9.42 101 LYS A C 1
ATOM 716 O O . LYS A 1 87 ? -5.438 -30.489 -8.217 1.00 10.39 101 LYS A O 1
ATOM 722 N N . VAL A 1 88 ? -5.928 -31.015 -10.335 1.00 9.00 102 VAL A N 1
ATOM 723 C CA . VAL A 1 88 ? -6.891 -32.047 -9.948 1.00 9.32 102 VAL A CA 1
ATOM 724 C C . VAL A 1 88 ? -6.226 -33.060 -9.005 1.00 12.64 102 VAL A C 1
ATOM 725 O O . VAL A 1 88 ? -5.116 -33.518 -9.274 1.00 10.35 102 VAL A O 1
ATOM 729 N N . GLY A 1 89 ? -6.884 -33.372 -7.888 1.00 9.65 103 GLY A N 1
ATOM 730 C CA . GLY A 1 89 ? -6.386 -34.374 -6.955 1.00 10.41 103 GLY A CA 1
ATOM 731 C C . GLY A 1 89 ? -5.556 -33.795 -5.820 1.00 12.57 103 GLY A C 1
ATOM 732 O O . GLY A 1 89 ? -5.302 -34.463 -4.809 1.00 12.10 103 GLY A O 1
ATOM 733 N N 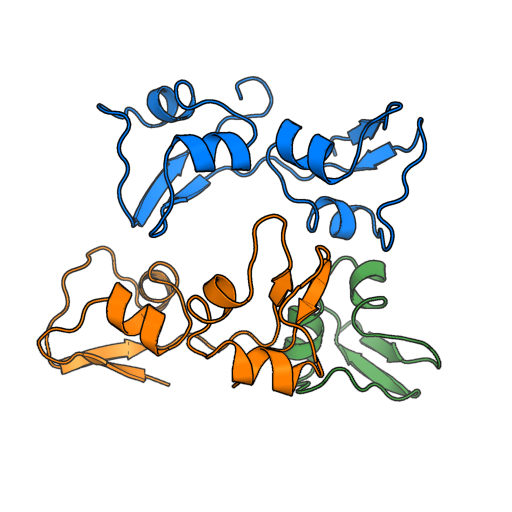. GLN A 1 90 ? -5.111 -32.557 -6.005 1.00 11.33 104 GLN A N 1
ATOM 734 C CA . GLN A 1 90 ? -4.361 -31.830 -4.988 1.00 14.73 104 GLN A CA 1
ATOM 735 C C . GLN A 1 90 ? -5.209 -31.660 -3.731 1.00 12.66 104 GLN A C 1
ATOM 736 O O . GLN A 1 90 ? -6.377 -31.285 -3.812 1.00 13.75 104 GLN A O 1
ATOM 742 N N . VAL A 1 91 ? -4.628 -31.950 -2.572 1.00 12.89 105 VAL A N 1
ATOM 743 C CA . VAL A 1 91 ? -5.332 -31.738 -1.314 1.00 9.01 105 VAL A CA 1
ATOM 744 C C . VAL A 1 91 ? -4.929 -30.392 -0.721 1.00 13.18 105 VAL A C 1
ATOM 745 O O . VAL A 1 91 ? -3.797 -30.218 -0.262 1.00 16.95 105 VAL A O 1
ATOM 749 N N . LEU A 1 92 ? -5.858 -29.442 -0.740 1.00 12.41 106 LEU A N 1
ATOM 750 C CA . LEU A 1 92 ? -5.593 -28.111 -0.207 1.00 14.49 106 LEU A CA 1
ATOM 751 C C . LEU A 1 92 ? -6.030 -28.026 1.243 1.00 15.78 106 LEU A C 1
ATOM 752 O O . LEU A 1 92 ? -7.164 -28.366 1.570 1.00 14.64 106 LEU A O 1
ATOM 757 N N . ARG A 1 93 ? -5.123 -27.588 2.109 1.00 13.49 107 ARG A N 1
ATOM 758 C CA . ARG A 1 93 ? -5.474 -27.287 3.492 1.00 15.40 107 ARG A CA 1
ATOM 759 C C . ARG A 1 93 ? -6.222 -25.960 3.504 1.00 15.43 107 ARG A C 1
ATOM 760 O O . ARG A 1 93 ? -5.899 -25.060 2.732 1.00 14.94 107 ARG A O 1
ATOM 768 N N . LEU A 1 94 ? -7.229 -25.851 4.367 1.00 16.30 108 LEU A N 1
ATOM 769 C CA . LEU A 1 94 ? -8.089 -24.670 4.408 1.00 16.60 108 LEU A CA 1
ATOM 770 C C . LEU A 1 94 ? -7.903 -23.926 5.730 1.00 19.34 108 LEU A C 1
ATOM 771 O O . LEU A 1 94 ? -7.553 -24.532 6.739 1.00 20.92 108 LEU A O 1
ATOM 776 N N . PRO A 1 95 ? -8.133 -22.606 5.729 1.00 20.27 109 PRO A N 1
ATOM 777 C CA . PRO A 1 95 ? -7.870 -21.791 6.921 1.00 23.18 109 PRO A CA 1
ATOM 778 C C . PRO A 1 95 ? -8.793 -22.075 8.105 1.00 24.77 109 PRO A C 1
ATOM 779 O O . PRO A 1 95 ? -9.953 -22.446 7.921 1.00 23.71 109 PRO A O 1
ATOM 783 N N . GLU A 1 96 ? -8.266 -21.895 9.312 1.00 27.57 110 GLU A N 1
ATOM 784 C CA . GLU A 1 96 ? -9.082 -21.909 10.522 1.00 29.83 110 GLU A CA 1
ATOM 785 C C . GLU A 1 96 ? -9.874 -20.605 10.608 1.00 37.37 110 GLU A C 1
ATOM 786 O O . GLU A 1 96 ? -9.585 -19.656 9.882 1.00 32.00 110 GLU A O 1
ATOM 792 N N . GLU A 1 97 ? -10.865 -20.563 11.495 0.86 32.72 111 GLU A N 1
ATOM 793 C CA . GLU A 1 97 ? -11.789 -19.431 11.576 0.86 40.63 111 GLU A CA 1
ATOM 794 C C . GLU A 1 97 ? -11.083 -18.080 11.685 0.86 42.08 111 GLU A C 1
ATOM 795 O O . GLU A 1 97 ? -11.448 -17.116 11.007 0.86 40.47 111 GLU A O 1
ATOM 801 N N . GLY A 1 98 ? -10.058 -18.021 12.524 1.00 38.32 112 GLY A N 1
ATOM 802 C CA . GLY A 1 98 ? -9.378 -16.767 12.786 1.00 46.08 112 GLY A CA 1
ATOM 803 C C . GLY A 1 98 ? -8.424 -16.301 11.701 1.00 47.22 112 GLY A C 1
ATOM 804 O O . GLY A 1 98 ? -7.894 -15.195 11.781 1.00 56.13 112 GLY A O 1
ATOM 805 N N . GLU A 1 99 ? -8.205 -17.125 10.681 1.00 39.92 113 GLU A N 1
ATOM 806 C CA . GLU A 1 99 ? -7.192 -16.807 9.682 1.00 34.89 113 GLU A CA 1
ATOM 807 C C . GLU A 1 99 ? -7.699 -16.844 8.241 1.00 35.15 113 GLU A C 1
ATOM 808 O O . GLU A 1 99 ? -6.910 -16.715 7.308 1.00 30.71 113 GLU A O 1
ATOM 814 N N . ALA A 1 100 ? -9.004 -17.020 8.057 1.00 32.79 114 ALA A N 1
ATOM 815 C CA . ALA A 1 100 ? -9.573 -17.063 6.712 1.00 28.29 114 ALA A CA 1
ATOM 816 C C . ALA A 1 100 ? -9.532 -15.682 6.069 1.00 42.22 114 ALA A C 1
ATOM 817 O O . ALA A 1 100 ? -9.675 -14.659 6.747 1.00 32.57 114 ALA A O 1
ATOM 820 N N . ALA B 1 3 ? -20.445 -53.160 -9.329 1.00 39.14 17 ALA B N 1
ATOM 821 C CA . ALA B 1 3 ? -20.090 -53.163 -10.743 1.00 32.85 17 ALA B CA 1
ATOM 822 C C . ALA B 1 3 ? -18.630 -52.768 -10.937 1.00 25.05 17 ALA B C 1
ATOM 823 O O . ALA B 1 3 ? -18.051 -52.062 -10.111 1.00 23.39 17 ALA B O 1
ATOM 825 N N . THR B 1 4 ? -18.036 -53.234 -12.029 1.00 25.12 18 THR B N 1
ATOM 826 C CA . THR B 1 4 ? -16.668 -52.860 -12.364 1.00 22.55 18 THR B CA 1
ATOM 827 C C . THR B 1 4 ? -16.562 -52.378 -13.805 1.00 24.46 18 THR B C 1
ATOM 828 O O . THR B 1 4 ? -17.475 -52.558 -14.607 1.00 25.57 18 THR B O 1
ATOM 832 N N . TYR B 1 5 ? -15.430 -51.763 -14.121 1.00 19.19 19 TYR B N 1
ATOM 833 C CA . TYR B 1 5 ? -15.155 -51.292 -15.466 1.00 18.96 19 TYR B CA 1
ATOM 834 C C . TYR B 1 5 ? -13.720 -51.670 -15.829 1.00 22.35 19 TYR B C 1
ATOM 835 O O . TYR B 1 5 ? -12.816 -51.513 -15.008 1.00 19.15 19 TYR B O 1
ATOM 844 N N . THR B 1 6 ? -13.516 -52.172 -17.044 1.00 22.02 20 THR B N 1
ATOM 845 C CA . THR B 1 6 ? -12.181 -52.561 -17.492 1.00 22.51 20 THR B CA 1
ATOM 846 C C . THR B 1 6 ? -11.589 -51.490 -18.407 1.00 21.97 20 THR B C 1
ATOM 847 O O . THR B 1 6 ? -12.168 -51.146 -19.437 1.00 17.83 20 THR B O 1
ATOM 851 N N . VAL B 1 7 ? -10.431 -50.966 -18.018 1.00 16.47 21 VAL B N 1
ATOM 852 C CA . VAL B 1 7 ? -9.807 -49.854 -18.729 1.00 15.53 21 VAL B CA 1
ATOM 853 C C . VAL B 1 7 ? -9.417 -50.234 -20.162 1.00 17.27 21 VAL B C 1
ATOM 854 O O . VAL B 1 7 ? -8.876 -51.313 -20.403 1.00 19.25 21 VAL B O 1
ATOM 858 N N . ALA B 1 8 ? -9.719 -49.346 -21.106 1.00 17.54 22 ALA B N 1
ATOM 859 C CA . ALA B 1 8 ? -9.348 -49.522 -22.510 1.00 18.72 22 ALA B CA 1
ATOM 860 C C . ALA B 1 8 ? -8.329 -48.463 -22.921 1.00 19.76 22 ALA B C 1
ATOM 861 O O . ALA B 1 8 ? -8.273 -47.402 -22.309 1.00 17.17 22 ALA B O 1
ATOM 863 N N . PRO B 1 9 ? -7.521 -48.745 -23.959 1.00 17.80 23 PRO B N 1
ATOM 864 C CA . PRO B 1 9 ? -6.578 -47.739 -24.458 1.00 17.21 23 PRO B CA 1
ATOM 865 C C . PRO B 1 9 ? -7.279 -46.411 -24.734 1.00 16.01 23 PRO B C 1
ATOM 866 O O . PRO B 1 9 ? -8.349 -46.394 -25.351 1.00 17.76 23 PRO B O 1
ATOM 870 N N . GLY B 1 10 ? -6.705 -45.322 -24.245 1.00 15.52 24 GLY B N 1
ATOM 871 C CA . GLY B 1 10 ? -7.291 -44.011 -24.438 1.00 16.40 24 GLY B CA 1
ATOM 872 C C . GLY B 1 10 ? -8.116 -43.519 -23.262 1.00 12.86 24 GLY B C 1
ATOM 873 O O . GLY B 1 10 ? -8.364 -42.320 -23.148 1.00 14.35 24 GLY B O 1
ATOM 874 N N . ASP B 1 11 ? -8.550 -44.431 -22.391 1.00 13.75 25 ASP B N 1
ATOM 875 C CA . ASP B 1 11 ? -9.354 -44.041 -21.226 1.00 12.40 25 ASP B CA 1
ATOM 876 C C . ASP B 1 11 ? -8.549 -43.216 -20.227 1.00 15.17 25 ASP B C 1
ATOM 877 O O . ASP B 1 11 ? -7.341 -43.385 -20.102 1.00 13.68 25 ASP B O 1
ATOM 882 N N . THR B 1 12 ? -9.238 -42.341 -19.499 1.00 11.26 26 THR B N 1
ATOM 883 C CA . THR B 1 12 ? -8.651 -41.632 -18.365 1.00 11.29 26 THR B CA 1
ATOM 884 C C . THR B 1 12 ? -9.620 -41.720 -17.193 1.00 10.78 26 THR B C 1
ATOM 885 O O . THR B 1 12 ? -10.786 -42.068 -17.384 1.00 10.17 26 THR B O 1
ATOM 889 N N . LEU B 1 13 ? -9.161 -41.399 -15.988 1.00 10.07 27 LEU B N 1
ATOM 890 C CA . LEU B 1 13 ? -10.071 -41.405 -14.844 1.00 10.22 27 LEU B CA 1
ATOM 891 C C . LEU B 1 13 ? -11.209 -40.412 -15.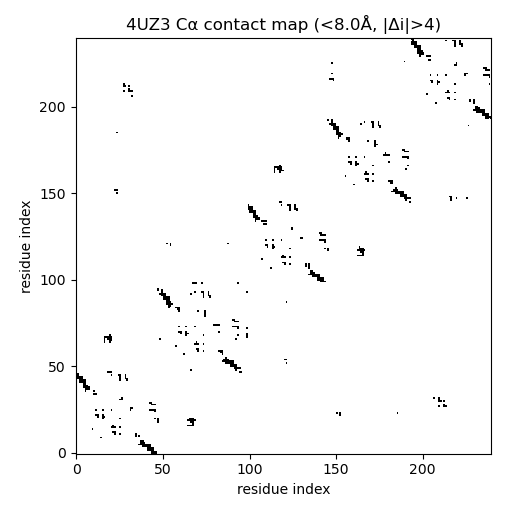078 1.00 9.14 27 LEU B C 1
ATOM 892 O O . LEU B 1 13 ? -12.367 -40.698 -14.777 1.00 9.23 27 LEU B O 1
ATOM 897 N N . TYR B 1 14 ? -10.866 -39.251 -15.622 1.00 8.98 28 TYR B N 1
ATOM 898 C CA . TYR B 1 14 ? -11.865 -38.236 -15.942 1.00 10.05 28 TYR B CA 1
ATOM 899 C C . TYR B 1 14 ? -12.885 -38.717 -16.982 1.00 12.64 28 TYR B C 1
ATOM 900 O O . TYR B 1 14 ? -14.089 -38.521 -16.807 1.00 11.12 28 TYR B O 1
ATOM 909 N N . SER B 1 15 ? -12.419 -39.325 -18.072 1.00 9.76 29 SER B N 1
ATOM 910 C CA . SER B 1 15 ? -13.350 -39.738 -19.121 1.00 11.99 29 SER B CA 1
ATOM 911 C C . SER B 1 15 ? -14.280 -40.848 -18.622 1.00 10.58 29 SER B C 1
ATOM 912 O O . SER B 1 15 ? -15.463 -40.874 -18.961 1.00 12.11 29 SER B O 1
ATOM 915 N N . ILE B 1 16 ? -13.754 -41.750 -17.799 1.00 10.49 30 ILE B N 1
ATOM 916 C CA . ILE B 1 16 ? -14.586 -42.788 -17.186 1.00 10.76 30 ILE B CA 1
ATOM 917 C C . ILE B 1 16 ? -15.583 -42.187 -16.191 1.00 10.86 30 ILE B C 1
ATOM 918 O O . ILE B 1 16 ? -16.765 -42.536 -16.193 1.00 12.16 30 ILE B O 1
ATOM 923 N N . ALA B 1 17 ? -15.109 -41.267 -15.354 1.00 9.76 31 ALA B N 1
ATOM 924 C CA . ALA B 1 17 ? -15.983 -40.616 -14.376 1.00 10.07 31 ALA B CA 1
ATOM 925 C C . ALA B 1 17 ? -17.178 -39.930 -15.045 1.00 10.80 31 ALA B C 1
ATOM 926 O O . ALA B 1 17 ? -18.310 -40.099 -14.614 1.00 12.24 31 ALA B O 1
ATOM 928 N N . ARG B 1 18 ? -16.922 -39.173 -16.109 1.00 10.31 32 ARG B N 1
ATOM 929 C CA . ARG B 1 18 ? -17.992 -38.453 -16.800 1.00 11.32 32 ARG B CA 1
ATOM 930 C C . ARG B 1 18 ? -18.947 -39.411 -17.521 1.00 12.86 32 ARG B C 1
ATOM 931 O O . ARG B 1 18 ? -20.141 -39.138 -17.623 1.00 14.17 32 ARG B O 1
ATOM 939 N N . ARG B 1 19 ? -18.434 -40.531 -18.024 1.00 13.01 33 ARG B N 1
ATOM 940 C CA . ARG B 1 19 ? -19.305 -41.503 -18.682 1.00 14.68 33 ARG B CA 1
ATOM 941 C C . ARG B 1 19 ? -20.271 -42.150 -17.685 1.00 16.84 33 ARG B C 1
ATOM 942 O O . ARG B 1 19 ? -21.432 -42.419 -18.014 1.00 17.40 33 ARG B O 1
ATOM 950 N N . TYR B 1 20 ? -19.801 -42.367 -16.458 1.00 15.04 34 TYR B N 1
ATOM 951 C CA . TYR B 1 20 ? -20.583 -43.101 -15.464 1.00 16.16 34 TYR B CA 1
ATOM 952 C C . TYR B 1 20 ? -21.224 -42.217 -14.393 1.00 16.39 34 TYR B C 1
ATOM 953 O O . TYR B 1 20 ? -21.871 -42.722 -13.469 1.00 17.44 34 TYR B O 1
ATOM 962 N N . GLY B 1 21 ? -21.082 -40.905 -14.537 1.00 14.15 35 GLY B N 1
ATOM 963 C CA . GLY B 1 21 ? -21.723 -39.967 -13.630 1.00 13.87 35 GLY B CA 1
ATOM 964 C C . GLY B 1 21 ? -21.174 -39.928 -12.212 1.00 18.35 35 GLY B C 1
ATOM 965 O O . GLY B 1 21 ? -21.918 -39.696 -11.250 1.00 13.67 35 GLY B O 1
ATOM 966 N N . THR B 1 22 ? -19.869 -40.144 -12.079 1.00 12.85 36 THR B N 1
ATOM 967 C CA . THR B 1 22 ? -19.206 -40.058 -10.779 1.00 11.85 36 THR B CA 1
ATOM 968 C C . THR B 1 22 ? -18.033 -39.064 -10.862 1.00 12.51 36 THR B C 1
ATOM 969 O O . THR B 1 22 ? -17.968 -38.259 -11.787 1.00 11.09 36 THR B O 1
ATOM 973 N N . THR B 1 23 ? -17.124 -39.096 -9.896 1.00 14.18 37 THR B N 1
ATOM 974 C CA . THR B 1 23 ? -16.019 -38.138 -9.881 1.00 12.75 37 THR B CA 1
ATOM 975 C C . THR B 1 23 ? -14.670 -38.841 -9.937 1.00 13.18 37 THR B C 1
ATOM 976 O O . THR B 1 23 ? -14.556 -40.016 -9.588 1.00 12.82 37 THR B O 1
ATOM 980 N N . VAL B 1 24 ? -13.655 -38.106 -10.376 1.00 10.54 38 VAL B N 1
ATOM 981 C CA . VAL B 1 24 ? -12.283 -38.597 -10.342 1.00 12.10 38 VAL B CA 1
ATOM 982 C C . VAL B 1 24 ? -11.893 -39.002 -8.917 1.00 13.79 38 VAL B C 1
ATOM 983 O O . VAL B 1 24 ? -11.274 -40.045 -8.707 1.00 11.77 38 VAL B O 1
ATOM 987 N N A GLU B 1 25 ? -12.242 -38.183 -7.933 0.51 12.28 39 GLU B N 1
ATOM 988 N N B GLU B 1 25 ? -12.291 -38.180 -7.949 0.49 12.23 39 GLU B N 1
ATOM 989 C CA A GLU B 1 25 ? -11.808 -38.461 -6.566 0.51 13.68 39 GLU B CA 1
ATOM 990 C CA B GLU B 1 25 ? -11.994 -38.439 -6.544 0.49 13.88 39 GLU B CA 1
ATOM 991 C C A GLU B 1 25 ? -12.444 -39.732 -6.005 0.51 14.08 39 GLU B C 1
ATOM 992 C C B GLU B 1 25 ? -12.560 -39.774 -6.071 0.49 14.59 39 GLU B C 1
ATOM 993 O O A GLU B 1 25 ? -11.797 -40.483 -5.278 0.51 16.86 39 GLU B O 1
ATOM 994 O O B GLU B 1 25 ? -11.852 -40.569 -5.455 0.49 15.38 39 GLU B O 1
ATOM 1005 N N A GLU B 1 26 ? -13.700 -39.986 -6.356 0.51 14.57 40 GLU B N 1
ATOM 1006 N N B GLU B 1 26 ? -13.834 -40.017 -6.363 0.49 12.40 40 GLU B N 1
ATOM 1007 C CA A GLU B 1 26 ? -14.377 -41.176 -5.853 0.51 14.67 40 GLU B CA 1
ATOM 1008 C CA B GLU B 1 26 ? -14.489 -41.228 -5.882 0.49 15.61 40 GLU B CA 1
ATOM 1009 C C A GLU B 1 26 ? -13.825 -42.441 -6.515 0.51 13.42 40 GLU B C 1
ATOM 1010 C C B GLU B 1 26 ? -13.901 -42.476 -6.539 0.49 14.35 40 GLU B C 1
ATOM 1011 O O A GLU B 1 26 ? -13.669 -43.471 -5.856 0.51 16.75 40 GLU B O 1
ATOM 1012 O O B GLU B 1 26 ? -13.780 -43.520 -5.899 0.49 17.13 40 GLU B O 1
ATOM 1023 N N . LEU B 1 27 ? -13.524 -42.361 -7.809 1.00 12.60 41 LEU B N 1
ATOM 1024 C CA . LEU B 1 27 ? -12.890 -43.473 -8.516 1.00 15.50 41 LEU B CA 1
ATOM 1025 C C . LEU B 1 27 ? -11.540 -43.805 -7.896 1.00 16.91 41 LEU B C 1
ATOM 1026 O O . LEU B 1 27 ? -11.202 -44.973 -7.695 1.00 16.10 41 LEU B O 1
ATOM 1031 N N . MET B 1 28 ? -10.766 -42.772 -7.585 1.00 13.91 42 MET B N 1
ATOM 1032 C CA . MET B 1 28 ? -9.448 -42.982 -7.001 1.00 19.20 42 MET B CA 1
ATOM 1033 C C . MET B 1 28 ? -9.547 -43.525 -5.575 1.00 20.43 42 MET B C 1
ATOM 1034 O O . MET B 1 28 ? -8.793 -44.419 -5.187 1.00 21.14 42 MET B O 1
ATOM 1039 N N . ARG B 1 29 ? -10.483 -42.992 -4.799 1.00 18.29 43 ARG B N 1
ATOM 1040 C CA . ARG B 1 29 ? -10.659 -43.429 -3.416 1.00 21.28 43 ARG B CA 1
ATOM 1041 C C . ARG B 1 29 ? -11.071 -44.895 -3.343 1.00 18.90 43 ARG B C 1
ATOM 1042 O O . ARG B 1 29 ? -10.504 -45.680 -2.577 1.00 22.47 43 ARG B O 1
ATOM 1050 N N . LEU B 1 30 ? -12.064 -45.254 -4.148 1.00 17.69 44 LEU B N 1
ATOM 1051 C CA . LEU B 1 30 ? -12.640 -46.593 -4.116 1.00 19.28 44 LEU B CA 1
ATOM 1052 C C . LEU B 1 30 ? -11.614 -47.641 -4.539 1.00 21.76 44 LEU B C 1
ATOM 1053 O O . LEU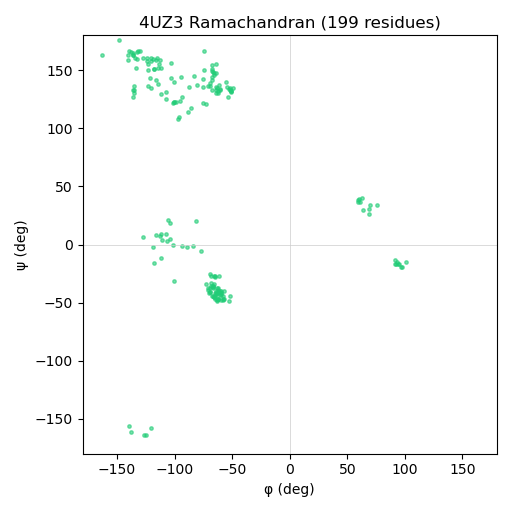 B 1 30 ? -11.682 -48.798 -4.125 1.00 22.85 44 LEU B O 1
ATOM 1058 N N . ASN B 1 31 ? -10.657 -47.224 -5.362 1.00 21.93 45 ASN B N 1
ATOM 1059 C CA . ASN B 1 31 ? -9.691 -48.159 -5.925 1.00 25.50 45 ASN B CA 1
ATOM 1060 C C . ASN B 1 31 ? -8.267 -47.975 -5.400 1.00 26.01 45 ASN B C 1
ATOM 1061 O O . ASN B 1 31 ? -7.331 -48.595 -5.909 1.00 25.50 45 ASN B O 1
ATOM 1066 N N . GLY B 1 32 ? -8.114 -47.134 -4.381 1.00 24.56 46 GLY B N 1
ATOM 1067 C CA . GLY B 1 32 ? -6.823 -46.914 -3.748 1.00 27.00 46 GLY B CA 1
ATOM 1068 C C . GLY B 1 32 ? -5.749 -46.393 -4.688 1.00 24.98 46 GLY B C 1
ATOM 1069 O O . GLY B 1 32 ? -4.587 -46.785 -4.596 1.00 25.82 46 GLY B O 1
ATOM 1070 N N . LEU B 1 33 ? -6.133 -45.503 -5.595 1.00 19.36 47 LEU B N 1
ATOM 1071 C CA . LEU B 1 33 ? -5.196 -44.964 -6.576 1.00 17.76 47 LEU B CA 1
ATOM 1072 C C . LEU B 1 33 ? -4.580 -43.648 -6.106 1.00 24.71 47 LEU B C 1
ATOM 1073 O O . LEU B 1 33 ? -5.246 -42.836 -5.460 1.00 23.23 47 LEU B O 1
ATOM 1078 N N . GLU B 1 34 ? -3.311 -43.436 -6.444 1.00 21.71 48 GLU B N 1
ATOM 1079 C CA . GLU B 1 34 ? -2.622 -42.196 -6.100 1.00 24.41 48 GLU B CA 1
ATOM 1080 C C . GLU B 1 34 ? -2.188 -41.450 -7.357 1.00 26.58 48 GLU B C 1
ATOM 1081 O O . GLU B 1 34 ? -1.860 -40.264 -7.311 1.00 35.20 48 GLU B O 1
ATOM 1087 N N . SER B 1 35 ? -2.197 -42.159 -8.479 1.00 16.24 49 SER B N 1
ATOM 1088 C CA . SER B 1 35 ? -1.689 -41.630 -9.737 1.00 18.18 49 SER B CA 1
ATOM 1089 C C . SER B 1 35 ? -2.774 -41.676 -10.803 1.00 16.50 49 SER B C 1
ATOM 1090 O O . SER B 1 35 ? -3.706 -42.477 -10.707 1.00 16.54 49 SER B O 1
ATOM 1093 N N . PHE B 1 36 ? -2.658 -40.811 -11.809 1.00 11.24 50 PHE B N 1
ATOM 1094 C CA . PHE B 1 36 ? -3.601 -40.805 -12.922 1.00 9.81 50 PHE B CA 1
ATOM 1095 C C . PHE B 1 36 ? -3.226 -41.843 -13.985 1.00 13.29 50 PHE B C 1
ATOM 1096 O O . PHE B 1 36 ? -3.926 -41.993 -14.986 1.00 13.28 50 PHE B O 1
ATOM 1104 N N . LEU B 1 37 ? -2.120 -42.556 -13.779 1.00 13.44 51 LEU B N 1
ATOM 1105 C CA . LEU B 1 37 ? -1.684 -43.557 -14.754 1.00 12.39 51 LEU B CA 1
ATOM 1106 C C . LEU B 1 37 ? -2.541 -44.820 -14.693 1.00 14.05 51 LEU B C 1
ATOM 1107 O O . LEU B 1 37 ? -2.639 -45.470 -13.653 1.00 18.18 51 LEU B O 1
ATOM 1112 N N . LEU B 1 38 ? -3.162 -45.155 -15.820 1.00 12.65 52 LEU B N 1
ATOM 1113 C CA . LEU B 1 38 ? -3.968 -46.371 -15.945 1.00 13.48 52 LEU B CA 1
ATOM 1114 C C . LEU B 1 38 ? -3.381 -47.292 -17.005 1.00 15.11 52 LEU B C 1
ATOM 1115 O O . LEU B 1 38 ? -2.751 -46.827 -17.953 1.00 17.31 52 LEU B O 1
ATOM 1120 N N . GLN B 1 39 ? -3.593 -48.595 -16.843 1.00 15.86 53 GLN B N 1
ATOM 1121 C CA . GLN B 1 39 ? -3.159 -49.570 -17.833 1.00 18.72 53 GLN B CA 1
ATOM 1122 C C . GLN B 1 39 ? -4.365 -50.246 -18.474 1.00 16.10 53 GLN B C 1
ATOM 1123 O O . GLN B 1 39 ? -5.331 -50.564 -17.788 1.00 19.30 53 GLN B O 1
ATOM 1129 N N . PRO B 1 40 ? -4.322 -50.451 -19.796 1.00 17.13 54 PRO B N 1
ATOM 1130 C CA . PRO B 1 40 ? -5.380 -51.234 -20.444 1.00 18.78 54 PRO B CA 1
ATOM 1131 C C . PRO B 1 40 ? -5.529 -52.597 -19.769 1.00 21.44 54 PRO B C 1
ATOM 1132 O O . PRO B 1 40 ? -4.524 -53.231 -19.464 1.00 22.58 54 PRO B O 1
ATOM 1136 N N . GLY B 1 41 ? -6.761 -53.026 -19.516 1.00 21.11 55 GLY B N 1
ATOM 1137 C CA . GLY B 1 41 ? -6.990 -54.291 -18.840 1.00 22.81 55 GLY B CA 1
ATOM 1138 C C . GLY B 1 41 ? -7.167 -54.145 -17.337 1.00 24.80 55 GLY B C 1
ATOM 1139 O O . GLY B 1 41 ? -7.672 -55.054 -16.673 1.00 23.67 55 GLY B O 1
ATOM 1140 N N . GLN B 1 42 ? -6.753 -53.001 -16.799 1.00 19.98 56 GLN B N 1
ATOM 1141 C CA . GLN B 1 42 ? -6.916 -52.714 -15.378 1.00 19.32 56 GLN B CA 1
ATOM 1142 C C . GLN B 1 42 ? -8.396 -52.667 -15.012 1.00 22.88 56 GLN B C 1
ATOM 1143 O O . GLN B 1 42 ? -9.193 -52.061 -15.727 1.00 20.66 56 GLN B O 1
ATOM 1149 N N . VAL B 1 43 ? -8.760 -53.306 -13.903 1.00 21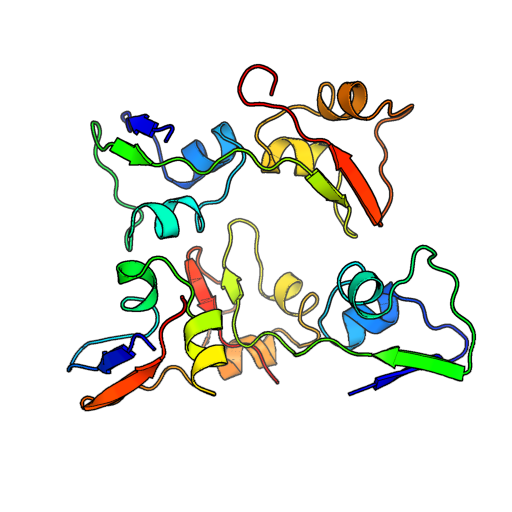.25 57 VAL B N 1
ATOM 1150 C CA . VAL B 1 43 ? -10.156 -53.352 -13.474 1.00 20.48 57 VAL B CA 1
ATOM 1151 C C . VAL B 1 43 ? -10.450 -52.348 -12.360 1.00 21.00 57 VAL B C 1
ATOM 1152 O O . VAL B 1 43 ? -9.821 -52.375 -11.303 1.00 23.51 57 VAL B O 1
ATOM 1156 N N . LEU B 1 44 ? -11.410 -51.460 -12.611 1.00 19.85 58 LEU B N 1
ATOM 1157 C CA . LEU B 1 44 ? -11.817 -50.458 -11.633 1.00 21.52 58 LEU B CA 1
ATOM 1158 C C . LEU B 1 44 ? -13.179 -50.774 -11.028 1.00 22.34 58 LEU B C 1
ATOM 1159 O O . LEU B 1 44 ? -14.131 -51.053 -11.750 1.00 21.64 58 LEU B O 1
ATOM 1164 N N . LYS B 1 45 ? -13.267 -50.718 -9.704 1.00 20.77 59 LYS B N 1
ATOM 1165 C CA . LYS B 1 45 ? -14.561 -50.746 -9.026 1.00 20.61 59 LYS B CA 1
ATOM 1166 C C . LYS B 1 45 ? -15.312 -49.447 -9.294 1.00 21.02 59 LYS B C 1
ATOM 1167 O O . LYS B 1 45 ? -14.727 -48.371 -9.219 1.00 21.26 59 LYS B O 1
ATOM 1173 N N . LEU B 1 46 ? -16.606 -49.544 -9.591 1.00 18.58 60 LEU B N 1
ATOM 1174 C CA . LEU B 1 46 ? -17.424 -48.357 -9.822 1.00 21.35 60 LEU B CA 1
ATOM 1175 C C . LEU B 1 46 ? -18.261 -48.015 -8.597 1.00 24.78 60 LEU B C 1
ATOM 1176 O O . LEU B 1 46 ? -18.792 -48.900 -7.931 1.00 23.33 60 LEU B O 1
ATOM 1181 N N . PRO B 1 47 ? -18.373 -46.719 -8.293 1.00 23.64 61 PRO B N 1
ATOM 1182 C CA . PRO B 1 47 ? -19.188 -46.243 -7.172 1.00 25.46 61 PRO B CA 1
ATOM 1183 C C . PRO B 1 47 ? -20.671 -46.546 -7.374 1.00 26.90 61 PRO B C 1
ATOM 1184 O O . PRO B 1 47 ? -21.115 -46.710 -8.508 1.00 29.48 61 PRO B O 1
ATOM 1188 N N . SER B 1 48 ? -21.426 -46.633 -6.286 1.00 28.52 62 SER B N 1
ATOM 1189 C CA . SER B 1 48 ? -22.876 -46.696 -6.396 1.00 30.11 62 SER B CA 1
ATOM 1190 C C . SER B 1 48 ? -23.385 -45.354 -6.925 1.00 27.06 62 SER B C 1
ATOM 1191 O O . SER B 1 48 ? -22.822 -44.309 -6.605 1.00 27.64 62 SER B O 1
ATOM 1194 N N . ARG B 1 49 ? -24.431 -45.371 -7.746 1.00 30.38 63 ARG B N 1
ATOM 1195 C CA . ARG B 1 49 ? -24.947 -44.122 -8.308 1.00 35.46 63 ARG B CA 1
ATOM 1196 C C . ARG B 1 49 ? -25.757 -43.344 -7.272 1.00 24.01 63 ARG B C 1
ATOM 1197 O O . ARG B 1 49 ? -26.446 -43.931 -6.443 1.00 30.67 63 ARG B O 1
ATOM 1205 N N A GLU B 1 50 ? -25.649 -42.021 -7.317 0.68 25.87 64 GLU B N 1
ATOM 1206 N N B GLU B 1 50 ? -25.669 -42.021 -7.323 0.32 24.81 64 GLU B N 1
ATOM 1207 C CA A GLU B 1 50 ? -26.432 -41.163 -6.439 0.68 22.43 64 GLU B CA 1
ATOM 1208 C CA B GLU B 1 50 ? -26.431 -41.182 -6.409 0.32 22.39 64 GLU B CA 1
ATOM 1209 C C A GLU B 1 50 ? -27.896 -41.195 -6.856 0.68 18.86 64 GLU B C 1
ATOM 1210 C C B GLU B 1 50 ? -27.889 -41.107 -6.844 0.32 19.15 64 GLU B C 1
ATOM 1211 O O A GLU B 1 50 ? -28.202 -41.228 -8.049 0.68 18.21 64 GLU B O 1
ATOM 1212 O O B GLU B 1 50 ? -28.185 -40.982 -8.033 0.32 18.35 64 GLU B O 1
ATOM 1223 N N . ARG B 1 51 ? -28.795 -41.191 -5.874 1.00 16.14 65 ARG B N 1
ATOM 1224 C CA . ARG B 1 51 ? -30.228 -41.178 -6.154 1.00 16.30 65 ARG B CA 1
ATOM 1225 C C . ARG B 1 51 ? -30.785 -39.771 -6.341 1.00 15.72 65 ARG B C 1
ATOM 1226 O O . ARG B 1 51 ? -31.757 -39.578 -7.078 1.00 16.23 65 ARG B O 1
ATOM 1234 N N . THR B 1 52 ? -30.190 -38.797 -5.652 1.00 12.64 66 THR B N 1
ATOM 1235 C CA . THR B 1 52 ? -30.701 -37.423 -5.650 1.00 11.15 66 THR B CA 1
ATOM 1236 C C . THR B 1 52 ? -29.595 -36.377 -5.705 1.00 13.13 66 THR B C 1
ATOM 1237 O O . THR B 1 52 ? -28.435 -36.674 -5.428 1.00 11.80 66 THR B O 1
ATOM 1241 N N . HIS B 1 53 ? -29.970 -35.147 -6.050 1.00 11.07 67 HIS B N 1
ATOM 1242 C CA . HIS B 1 53 ? -29.065 -34.004 -5.963 1.00 12.24 67 HIS B CA 1
ATOM 1243 C C . HIS B 1 53 ? -29.783 -32.817 -5.344 1.00 14.76 67 HIS B C 1
ATOM 1244 O O . HIS B 1 53 ? -30.879 -32.474 -5.773 1.00 10.49 67 HIS B O 1
ATOM 1251 N N . VAL B 1 54 ? -29.168 -32.190 -4.343 1.00 10.75 68 VAL B N 1
ATOM 1252 C CA . VAL B 1 54 ? -29.709 -30.948 -3.795 1.00 8.42 68 VAL B CA 1
ATOM 1253 C C . VAL B 1 54 ? -29.154 -29.756 -4.573 1.00 8.67 68 VAL B C 1
ATOM 1254 O O . VAL B 1 54 ? -27.951 -29.478 -4.539 1.00 10.29 68 VAL B O 1
ATOM 1258 N N . VAL B 1 55 ? -30.039 -29.058 -5.278 1.00 9.64 69 VAL B N 1
ATOM 1259 C CA . VAL B 1 55 ? -29.635 -27.939 -6.119 1.00 9.86 69 VAL B CA 1
ATOM 1260 C C . VAL B 1 55 ? -29.006 -26.827 -5.274 1.00 9.98 69 VAL B C 1
ATOM 1261 O O . VAL B 1 55 ? -29.550 -26.421 -4.242 1.00 11.35 69 VAL B O 1
ATOM 1265 N N . ALA B 1 56 ? -27.834 -26.371 -5.710 1.00 10.04 70 ALA B N 1
ATOM 1266 C CA . ALA B 1 56 ? -27.068 -25.350 -5.008 1.00 9.55 70 ALA B CA 1
ATOM 1267 C C . ALA B 1 56 ? -26.963 -24.094 -5.866 1.00 10.64 70 ALA B C 1
ATOM 1268 O O . ALA B 1 56 ? -27.160 -24.172 -7.083 1.00 12.31 70 ALA B O 1
ATOM 1270 N N . PRO B 1 57 ? -26.652 -22.930 -5.251 1.00 9.42 71 PRO B N 1
ATOM 1271 C CA . PRO B 1 57 ? -26.423 -21.725 -6.058 1.00 13.61 71 PRO B CA 1
ATOM 1272 C C . PRO B 1 57 ? -25.397 -21.964 -7.163 1.00 15.34 71 PRO B C 1
ATOM 1273 O O . PRO B 1 57 ? -24.347 -22.552 -6.909 1.00 15.57 71 PRO B O 1
ATOM 1277 N N . GLY B 1 58 ? -25.706 -21.529 -8.380 1.00 18.39 72 GLY B N 1
ATOM 1278 C CA . GLY B 1 58 ? -24.795 -21.727 -9.493 1.00 19.46 72 GLY B CA 1
ATOM 1279 C C . GLY B 1 58 ? -25.014 -23.000 -10.297 1.00 17.70 72 GLY B C 1
ATOM 1280 O O . GLY B 1 58 ? -24.446 -23.153 -11.382 1.00 15.16 72 GLY B O 1
ATOM 1281 N N . ASP B 1 59 ? -25.810 -23.929 -9.770 1.00 11.04 73 ASP B N 1
ATOM 1282 C CA . ASP B 1 59 ? -26.138 -25.141 -10.522 1.00 11.37 73 ASP B CA 1
ATOM 1283 C C . 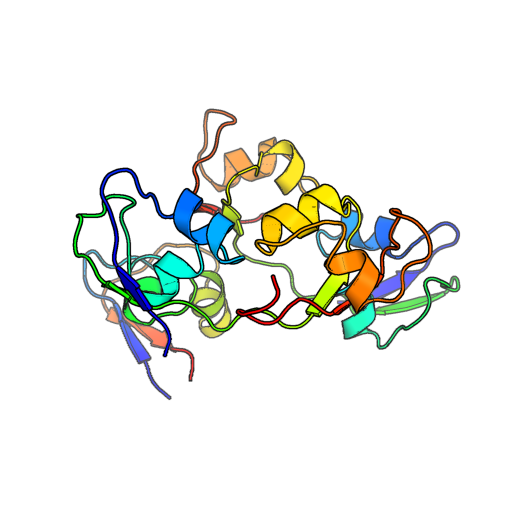ASP B 1 59 ? -26.964 -24.800 -11.758 1.00 11.41 73 ASP B C 1
ATOM 1284 O O . ASP B 1 59 ? -27.768 -23.861 -11.736 1.00 11.08 73 ASP B O 1
ATOM 1289 N N . THR B 1 60 ? -26.765 -25.558 -12.836 1.00 10.47 74 THR B N 1
ATOM 1290 C CA . THR B 1 60 ? -27.655 -25.498 -14.004 1.00 9.78 74 THR B CA 1
ATOM 1291 C C . THR B 1 60 ? -27.989 -26.913 -14.458 1.00 11.82 74 THR B C 1
ATOM 1292 O O . THR B 1 60 ? -27.262 -27.848 -14.132 1.00 12.21 74 THR B O 1
ATOM 1296 N N . LEU B 1 61 ? -29.062 -27.079 -15.227 1.00 9.46 75 LEU B N 1
ATOM 1297 C CA . LEU B 1 61 ? -29.392 -28.418 -15.717 1.00 11.06 75 LEU B CA 1
ATOM 1298 C C . LEU B 1 61 ? -28.282 -28.958 -16.628 1.00 12.44 75 LEU B C 1
ATOM 1299 O O . LEU B 1 61 ? -27.968 -30.146 -16.572 1.00 12.59 75 LEU B O 1
ATOM 1304 N N . PHE B 1 62 ? -27.678 -28.090 -17.443 1.00 12.04 76 PHE B N 1
ATOM 1305 C CA . PHE B 1 62 ? -26.556 -28.506 -18.300 1.00 10.82 76 PHE B CA 1
ATOM 1306 C C . PHE B 1 62 ? -25.413 -29.079 -17.463 1.00 13.55 76 PHE B C 1
ATOM 1307 O O . PHE B 1 62 ? -24.870 -30.133 -17.783 1.00 13.65 76 PHE B O 1
ATOM 1315 N N . SER B 1 63 ? -25.034 -28.378 -16.398 1.00 8.65 77 SER B N 1
ATOM 1316 C CA . SER B 1 63 ? -23.889 -28.818 -15.602 1.00 11.05 77 SER B CA 1
ATOM 1317 C C . SER B 1 63 ? -24.212 -30.084 -14.808 1.00 8.80 77 SER B C 1
ATOM 1318 O O . SER B 1 63 ? -23.371 -30.983 -14.689 1.00 11.70 77 SER B O 1
ATOM 1321 N N . LEU B 1 64 ? -25.422 -30.168 -14.268 1.00 11.83 78 LEU B N 1
ATOM 1322 C CA . LEU B 1 64 ? -25.814 -31.346 -13.499 1.00 9.04 78 LEU B CA 1
ATOM 1323 C C . LEU B 1 64 ? -25.907 -32.579 -14.387 1.00 11.00 78 LEU B C 1
ATOM 1324 O O . LEU B 1 64 ? -25.570 -33.682 -13.962 1.00 9.90 78 LEU B O 1
ATOM 1329 N N . ALA B 1 65 ? -26.362 -32.392 -15.624 1.00 10.01 79 ALA B N 1
ATOM 1330 C CA . ALA B 1 65 ? -26.406 -33.491 -16.581 1.00 9.80 79 ALA B CA 1
ATOM 1331 C C . ALA B 1 65 ? -25.002 -34.049 -16.841 1.00 11.60 79 ALA B C 1
ATOM 1332 O O . ALA B 1 65 ? -24.808 -35.260 -16.888 1.00 12.12 79 ALA B O 1
ATOM 1334 N N A ARG B 1 66 ? -24.029 -33.163 -17.016 0.68 11.08 80 ARG B N 1
ATOM 1335 N N B ARG B 1 66 ? -24.027 -33.159 -17.005 0.32 11.01 80 ARG B N 1
ATOM 1336 C CA A ARG B 1 66 ? -22.651 -33.602 -17.223 0.68 11.55 80 ARG B CA 1
ATOM 1337 C CA B ARG B 1 66 ? -22.645 -33.585 -17.218 0.32 11.68 80 ARG B CA 1
ATOM 1338 C C A ARG B 1 66 ? -22.106 -34.290 -15.969 0.68 10.25 80 ARG B C 1
ATOM 1339 C C B ARG B 1 66 ? -22.080 -34.268 -15.974 0.32 11.55 80 ARG B C 1
ATOM 1340 O O A ARG B 1 66 ? -21.440 -35.321 -16.061 0.68 12.75 80 ARG B O 1
ATOM 1341 O O B ARG B 1 66 ? -21.375 -35.272 -16.076 0.32 12.74 80 ARG B O 1
ATOM 1356 N N . ARG B 1 67 ? -22.391 -33.722 -14.802 1.00 9.34 81 ARG B N 1
ATOM 1357 C CA . ARG B 1 67 ? -21.886 -34.281 -13.547 1.00 11.16 81 ARG B CA 1
ATOM 1358 C C . ARG B 1 67 ? -22.398 -35.701 -13.314 1.00 10.36 81 ARG B C 1
ATOM 1359 O O . ARG B 1 67 ? -21.639 -36.579 -12.901 1.00 11.26 81 ARG B O 1
ATOM 1367 N N . TYR B 1 68 ? -23.673 -35.935 -13.608 1.00 11.34 82 TYR B N 1
ATOM 1368 C CA . TYR B 1 68 ? -24.270 -37.230 -13.300 1.00 11.39 82 TYR B CA 1
ATOM 1369 C C . TYR B 1 68 ? -24.452 -38.141 -14.529 1.00 14.38 82 TYR B C 1
ATOM 1370 O O . TYR B 1 68 ? -25.207 -39.115 -14.485 1.00 13.59 82 TYR B O 1
ATOM 1379 N N . GLY B 1 69 ? -23.736 -37.837 -15.608 1.00 11.85 83 GLY B N 1
ATOM 1380 C CA . GLY B 1 69 ? -23.657 -38.724 -16.762 1.00 13.22 83 GLY B CA 1
ATOM 1381 C C . GLY B 1 69 ? -24.985 -38.957 -17.451 1.00 16.98 83 GLY B C 1
ATOM 1382 O O . GLY B 1 69 ? -25.290 -40.073 -17.886 1.00 18.62 83 GLY B O 1
ATOM 1383 N N . THR B 1 70 ? -25.773 -37.896 -17.560 1.00 11.96 84 THR B N 1
ATOM 1384 C CA . THR B 1 70 ? -27.108 -37.997 -18.137 1.00 16.04 84 THR B CA 1
ATOM 1385 C C . THR B 1 70 ? -27.359 -36.807 -19.068 1.00 19.35 84 THR B C 1
ATOM 1386 O O . THR B 1 70 ? -26.408 -36.164 -19.519 1.00 13.88 84 THR B O 1
ATOM 1390 N N . THR B 1 71 ? -28.624 -36.532 -19.384 1.00 15.82 85 THR B N 1
ATOM 1391 C CA . THR B 1 71 ? -28.967 -35.405 -20.251 1.00 16.63 85 THR B CA 1
ATOM 1392 C C . THR B 1 71 ? -29.951 -34.461 -19.570 1.00 15.07 85 THR B C 1
ATOM 1393 O O . THR B 1 71 ? -30.625 -34.838 -18.610 1.00 16.37 85 THR B O 1
ATOM 1397 N N . VAL B 1 72 ? -30.027 -33.231 -20.073 1.00 14.04 86 VAL B N 1
ATOM 1398 C CA . VAL B 1 72 ? -31.013 -32.271 -19.598 1.00 14.80 86 VAL B CA 1
ATOM 1399 C C . VAL B 1 72 ? -32.425 -32.823 -19.771 1.00 13.46 86 VAL B C 1
ATOM 1400 O O . VAL B 1 72 ? -33.245 -32.725 -18.860 1.00 15.81 86 VAL B O 1
ATOM 1404 N N . GLU B 1 73 ? -32.698 -33.426 -20.926 1.00 14.57 87 GLU B N 1
ATOM 1405 C CA . GLU B 1 73 ? -34.022 -33.994 -21.185 1.00 18.93 87 GLU B CA 1
ATOM 1406 C C . GLU B 1 73 ? -34.396 -35.072 -20.159 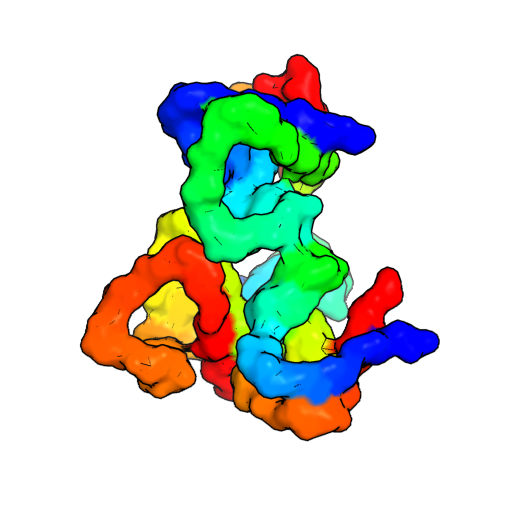1.00 20.99 87 GLU B C 1
ATOM 1407 O O . GLU B 1 73 ? -35.524 -35.101 -19.659 1.00 18.90 87 GLU B O 1
ATOM 1413 N N . ALA B 1 74 ? -33.450 -35.950 -19.841 1.00 19.22 88 ALA B N 1
ATOM 1414 C CA . ALA B 1 74 ? -33.707 -37.026 -18.888 1.00 19.41 88 ALA B CA 1
ATOM 1415 C C . ALA B 1 74 ? -33.991 -36.479 -17.490 1.00 17.37 88 ALA B C 1
ATOM 1416 O O . ALA B 1 74 ? -34.896 -36.957 -16.800 1.00 17.32 88 ALA B O 1
ATOM 1418 N N . LEU B 1 75 ? -33.218 -35.476 -17.081 1.00 13.50 89 LEU B N 1
ATOM 1419 C CA . LEU B 1 75 ? -33.414 -34.839 -15.776 1.00 14.55 89 LEU B CA 1
ATOM 1420 C C . LEU B 1 75 ? -34.765 -34.139 -15.684 1.00 17.73 89 LEU B C 1
ATOM 1421 O O . LEU B 1 75 ? -35.445 -34.215 -14.662 1.00 17.49 89 LEU B O 1
ATOM 1426 N N . MET B 1 76 ? -35.150 -33.442 -16.747 1.00 14.41 90 MET B N 1
ATOM 1427 C CA . MET B 1 76 ? -36.442 -32.764 -16.765 1.00 13.60 90 MET B CA 1
ATOM 1428 C C . MET B 1 76 ? -37.589 -33.765 -16.727 1.00 17.83 90 MET B C 1
ATOM 1429 O O . MET B 1 76 ? -38.545 -33.597 -15.973 1.00 19.14 90 MET B O 1
ATOM 1434 N N . ARG B 1 77 ? -37.489 -34.814 -17.534 1.00 19.02 91 ARG B N 1
ATOM 1435 C CA . ARG B 1 77 ? -38.557 -35.803 -17.616 1.00 21.90 91 ARG B CA 1
ATOM 1436 C C . ARG B 1 77 ? -38.762 -36.529 -16.283 1.00 20.73 91 ARG B C 1
ATOM 1437 O O . ARG B 1 77 ? -39.896 -36.737 -15.848 1.00 20.99 91 ARG B O 1
ATOM 1445 N N . LEU B 1 78 ? -37.666 -36.899 -15.631 1.00 20.94 92 LEU B N 1
ATOM 1446 C CA . LEU B 1 78 ? -37.741 -37.677 -14.393 1.00 19.54 92 LEU B CA 1
ATOM 1447 C C . LEU B 1 78 ? -38.311 -36.839 -13.250 1.00 20.77 92 LEU B C 1
ATOM 1448 O O . LEU B 1 78 ? -38.907 -37.369 -12.306 1.00 21.72 92 LEU B O 1
ATOM 1453 N N . ASN B 1 79 ? -38.143 -35.526 -13.356 1.00 14.65 93 ASN B N 1
ATOM 1454 C CA . ASN B 1 79 ? -38.565 -34.614 -12.303 1.00 16.08 93 ASN B CA 1
ATOM 1455 C C . ASN B 1 79 ? -39.810 -33.803 -12.665 1.00 16.70 93 ASN B C 1
ATOM 1456 O O . ASN B 1 79 ? -40.189 -32.876 -11.946 1.00 17.42 93 ASN B O 1
ATOM 1461 N N . GLY B 1 80 ? -40.441 -34.165 -13.777 1.00 17.96 94 GLY B N 1
ATOM 1462 C CA . GLY B 1 80 ? -41.677 -33.530 -14.200 1.00 20.89 94 GLY B CA 1
ATOM 1463 C C . GLY B 1 80 ? -41.528 -32.055 -14.519 1.00 25.10 94 GLY B C 1
ATOM 1464 O O . GLY B 1 80 ? -42.473 -31.287 -14.363 1.00 23.06 94 GLY B O 1
ATOM 1465 N N . LEU B 1 81 ? -40.344 -31.655 -14.973 1.00 17.74 95 LEU B N 1
ATOM 1466 C CA . LEU B 1 81 ? -40.088 -30.257 -15.307 1.00 16.88 95 LEU B CA 1
ATOM 1467 C C . LEU B 1 81 ? -40.473 -29.960 -16.758 1.00 21.48 95 LEU B C 1
ATOM 1468 O O . LEU B 1 81 ? -40.153 -30.732 -17.663 1.00 29.36 95 LEU B O 1
ATOM 1473 N N . SER B 1 82 ? -41.153 -28.839 -16.976 1.00 23.76 96 SER B N 1
ATOM 1474 C CA . SER B 1 82 ? -41.507 -28.410 -18.325 1.00 26.31 96 SER B CA 1
ATOM 1475 C C . SER B 1 82 ? -40.598 -27.278 -18.804 1.00 26.63 96 SER B C 1
ATOM 1476 O O . SER B 1 82 ? -40.531 -26.989 -20.000 1.00 27.21 96 SER B O 1
ATOM 1479 N N A SER B 1 83 ? -39.909 -26.632 -17.869 0.54 21.33 97 SER B N 1
ATOM 1480 N N B SER B 1 83 ? -39.895 -26.654 -17.866 0.46 21.07 97 SER B N 1
ATOM 1481 C CA A SER B 1 83 ? -38.980 -25.563 -18.220 0.54 16.82 97 SER B CA 1
ATOM 1482 C CA B SER B 1 83 ? -38.982 -25.564 -18.187 0.46 17.17 97 SER B CA 1
ATOM 1483 C C A SER B 1 83 ? -37.588 -25.867 -17.671 0.54 14.90 97 SER B C 1
ATOM 1484 C C B SER B 1 83 ? -37.581 -25.860 -17.654 0.46 15.15 97 SER B C 1
ATOM 1485 O O A SER B 1 83 ? -37.455 -26.480 -16.610 0.54 16.03 97 SER B O 1
ATOM 1486 O O B SER B 1 83 ? -37.433 -26.457 -16.587 0.46 15.88 97 SER B O 1
ATOM 1491 N N . PRO B 1 84 ? -36.545 -25.447 -18.403 1.00 17.28 98 PRO B N 1
ATOM 1492 C CA . PRO B 1 84 ? -35.150 -25.734 -18.049 1.00 15.78 98 PRO B CA 1
ATOM 1493 C C . PRO B 1 84 ? -34.547 -24.762 -17.038 1.00 18.79 98 PRO B C 1
ATOM 1494 O O . PRO B 1 84 ? -33.484 -24.194 -17.298 1.00 25.90 98 PRO B O 1
ATOM 1498 N N . GLU B 1 85 ? -35.227 -24.571 -15.913 1.00 12.39 99 GLU B N 1
ATOM 1499 C CA . GLU B 1 85 ? -34.746 -23.717 -14.836 1.00 9.63 99 GLU B CA 1
ATOM 1500 C C . GLU B 1 85 ? -34.925 -24.496 -13.537 1.00 11.60 99 GLU B C 1
ATOM 1501 O O . GLU B 1 85 ? -35.814 -25.345 -13.450 1.00 12.25 99 GLU B O 1
ATOM 1507 N N . ILE B 1 86 ? -34.082 -24.224 -12.545 1.00 8.61 100 ILE B N 1
ATOM 1508 C CA . ILE B 1 86 ? -34.113 -24.971 -11.284 1.00 8.15 100 ILE B CA 1
ATOM 1509 C C . ILE B 1 86 ? -33.904 -24.034 -10.089 1.00 8.29 100 ILE B C 1
ATOM 1510 O O . ILE B 1 86 ? -33.490 -22.884 -10.250 1.00 9.17 100 ILE B O 1
ATOM 1515 N N . LYS B 1 87 ? -34.193 -24.540 -8.896 1.00 7.75 101 LYS B N 1
ATOM 1516 C CA . LYS B 1 87 ? -34.251 -23.712 -7.702 1.00 8.10 101 LYS B CA 1
ATOM 1517 C C . LYS B 1 87 ? -33.306 -24.199 -6.616 1.00 9.66 101 LYS B C 1
ATOM 1518 O O . LYS B 1 87 ? -33.229 -25.394 -6.342 1.00 9.85 101 LYS B O 1
ATOM 1524 N N . VAL B 1 88 ? -32.603 -23.268 -5.986 1.00 8.80 102 VAL B N 1
ATOM 1525 C CA . VAL B 1 88 ? -31.809 -23.604 -4.807 1.00 9.21 102 VAL B CA 1
ATOM 1526 C C . VAL B 1 88 ? -32.668 -24.356 -3.789 1.00 10.75 102 VAL B C 1
ATOM 1527 O O . VAL B 1 88 ? -33.794 -23.951 -3.504 1.00 9.96 102 VAL B O 1
ATOM 1531 N N . GLY B 1 89 ? -32.145 -25.464 -3.267 1.00 9.98 103 GLY B N 1
ATOM 1532 C CA . GLY B 1 89 ? -32.859 -26.251 -2.273 1.00 11.04 103 GLY B CA 1
ATOM 1533 C C . GLY B 1 89 ? -33.708 -27.376 -2.847 1.00 10.06 103 GLY B C 1
ATOM 1534 O O . GLY B 1 89 ? -34.118 -28.288 -2.127 1.00 13.04 103 GLY B O 1
ATOM 1535 N N . GLN B 1 90 ? -33.984 -27.302 -4.145 1.00 9.19 104 GLN B N 1
ATOM 1536 C CA . GLN B 1 90 ? -34.774 -28.319 -4.835 1.00 9.75 104 GLN B CA 1
ATOM 1537 C C . GLN B 1 90 ? -34.068 -29.671 -4.822 1.00 10.44 104 GLN B C 1
ATOM 1538 O O . GLN B 1 90 ? -32.888 -29.760 -5.158 1.00 11.69 104 GLN B O 1
ATOM 1544 N N . VAL B 1 91 ? -34.791 -30.719 -4.436 1.00 9.04 105 VAL B N 1
ATOM 1545 C CA . VAL B 1 91 ? -34.218 -32.063 -4.433 1.00 8.74 105 VAL B CA 1
ATOM 1546 C C . VAL B 1 91 ? -34.627 -32.779 -5.720 1.00 10.45 105 VAL B C 1
ATOM 1547 O O . VAL B 1 91 ? -35.794 -33.126 -5.901 1.00 13.67 105 VAL B O 1
ATOM 1551 N N . LEU B 1 92 ? -33.666 -32.963 -6.622 1.00 10.27 106 LEU B N 1
ATOM 1552 C CA . LEU B 1 92 ? -33.916 -33.635 -7.896 1.00 10.87 106 LEU B CA 1
ATOM 1553 C C . LEU B 1 92 ? -33.660 -35.128 -7.816 1.00 13.91 106 LEU B C 1
ATOM 1554 O O . LEU B 1 92 ? -32.707 -35.558 -7.168 1.00 13.99 106 LEU B O 1
ATOM 1559 N N A ARG B 1 93 ? -34.501 -35.915 -8.482 0.50 11.39 107 ARG B N 1
ATOM 1560 N N B ARG B 1 93 ? -34.515 -35.912 -8.472 0.50 11.39 107 ARG B N 1
ATOM 1561 C CA A ARG B 1 93 ? -34.230 -37.336 -8.665 0.50 12.88 107 ARG B CA 1
ATOM 1562 C CA B ARG B 1 93 ? -34.234 -37.324 -8.702 0.50 13.47 107 ARG B CA 1
ATOM 1563 C C A ARG B 1 93 ? -33.260 -37.512 -9.835 0.50 15.77 107 ARG B C 1
ATOM 1564 C C B ARG B 1 93 ? -33.193 -37.445 -9.807 0.50 14.76 107 ARG B C 1
ATOM 1565 O O A ARG B 1 93 ? -33.382 -36.830 -10.853 0.50 15.04 107 ARG B O 1
ATOM 1566 O O B ARG B 1 93 ? -33.208 -36.670 -10.763 0.50 15.69 107 ARG B O 1
ATOM 1581 N N . LEU B 1 94 ? -32.300 -38.422 -9.689 1.00 14.31 108 LEU B N 1
ATOM 1582 C CA . LEU B 1 94 ? -31.299 -38.653 -10.730 1.00 15.38 108 LEU B CA 1
ATOM 1583 C C . LEU B 1 94 ? -31.556 -39.957 -11.476 1.00 20.40 108 LEU B C 1
ATOM 1584 O O . LEU B 1 94 ? -31.916 -40.969 -10.870 1.00 22.93 108 LEU B O 1
ATOM 1589 N N . PRO B 1 95 ? -31.389 -39.931 -12.806 1.00 20.65 109 PRO B N 1
ATOM 1590 C CA . PRO B 1 95 ? -31.584 -41.121 -13.639 1.00 24.86 109 PRO B CA 1
ATOM 1591 C C . PRO B 1 95 ? -30.609 -42.238 -13.285 1.00 35.96 109 PRO B C 1
ATOM 1592 O O . PRO B 1 95 ? -29.410 -41.989 -13.159 1.00 38.77 109 PRO B O 1
ATOM 1596 N N . GLU B 1 96 ? -31.120 -43.451 -13.116 1.00 41.90 110 GLU B N 1
ATOM 1597 C CA . GLU B 1 96 ? -30.261 -44.606 -12.887 1.00 50.79 110 GLU B CA 1
ATOM 1598 C C . GLU B 1 96 ? -30.056 -45.381 -14.182 1.00 49.36 110 GLU B C 1
ATOM 1599 O O . GLU B 1 96 ? -29.756 -44.790 -15.221 1.00 47.44 110 GLU B O 1
ATOM 1605 N N . GLN C 1 2 ? -31.728 -49.818 16.664 1.00 54.53 16 GLN C N 1
ATOM 1606 C CA . GLN C 1 2 ? -32.158 -49.471 15.315 1.00 54.19 16 GLN C CA 1
ATOM 1607 C C . GLN C 1 2 ? -33.316 -48.476 15.340 1.00 51.51 16 GLN C C 1
ATOM 1608 O O . GLN C 1 2 ? -34.481 -48.869 15.405 1.00 50.72 16 GLN C O 1
ATOM 1610 N N . ALA C 1 3 ? -32.987 -47.188 15.287 1.00 43.45 17 ALA C N 1
ATOM 1611 C CA . ALA C 1 3 ? -33.993 -46.134 15.331 1.00 37.40 17 ALA C CA 1
ATOM 1612 C C . ALA C 1 3 ? -34.821 -46.118 14.056 1.00 36.17 17 ALA C C 1
ATOM 1613 O O . ALA C 1 3 ? -34.292 -46.295 12.959 1.00 30.05 17 ALA C O 1
ATOM 1615 N N . THR C 1 4 ? -36.125 -45.912 14.207 1.00 28.76 18 THR C N 1
ATOM 1616 C CA . THR C 1 4 ? -37.029 -45.870 13.067 1.00 25.28 18 THR C CA 1
ATOM 1617 C C . THR C 1 4 ? -38.015 -44.715 13.203 1.00 22.85 18 THR C C 1
ATOM 1618 O O . THR C 1 4 ? -38.159 -44.133 14.277 1.00 27.67 18 THR C O 1
ATOM 1622 N N . TYR C 1 5 ? -38.682 -44.382 12.105 1.00 20.49 19 TYR C N 1
ATOM 1623 C CA . TYR C 1 5 ? -39.751 -43.389 12.114 1.00 18.57 19 TYR C CA 1
ATOM 1624 C C . TYR C 1 5 ? -40.927 -43.906 11.290 1.00 20.15 19 TYR C C 1
ATOM 1625 O O . TYR C 1 5 ? -40.742 -44.397 10.177 1.00 19.44 19 TYR C O 1
ATOM 1634 N N . THR C 1 6 ? -42.135 -43.801 11.833 1.00 18.21 20 THR C N 1
ATOM 1635 C CA . THR C 1 6 ? -43.319 -44.250 11.110 1.00 16.72 20 THR C CA 1
ATOM 1636 C C . THR C 1 6 ? -44.031 -43.085 10.435 1.00 15.89 20 THR C C 1
ATOM 1637 O O . THR C 1 6 ? -44.425 -42.115 11.084 1.00 15.90 20 THR C O 1
ATOM 1641 N N . VAL C 1 7 ? -44.179 -43.192 9.116 1.00 14.02 21 VAL C N 1
ATOM 1642 C CA . VAL C 1 7 ? -44.772 -42.141 8.300 1.00 14.51 21 VAL C CA 1
ATOM 1643 C C . VAL C 1 7 ? -46.220 -41.838 8.693 1.00 15.45 21 VAL C C 1
ATOM 1644 O O . VAL C 1 7 ? -47.011 -42.747 8.950 1.00 16.72 21 VAL C O 1
ATOM 1648 N N . ALA C 1 8 ? -46.549 -40.549 8.743 1.00 13.42 22 ALA C N 1
ATOM 1649 C CA . ALA C 1 8 ? -47.912 -40.083 9.003 1.00 13.45 22 ALA C CA 1
ATOM 1650 C C . ALA C 1 8 ? -48.410 -39.266 7.800 1.00 15.02 22 ALA C C 1
ATOM 1651 O O . ALA C 1 8 ? -47.597 -38.789 7.007 1.00 15.97 22 ALA C O 1
ATOM 1653 N N . PRO C 1 9 ? -49.740 -39.107 7.656 1.00 17.65 23 PRO C N 1
ATOM 1654 C CA . PRO C 1 9 ? -50.297 -38.331 6.538 1.00 16.63 23 PRO C CA 1
ATOM 1655 C C . PRO C 1 9 ? -49.713 -36.924 6.435 1.00 15.71 23 PRO C C 1
ATOM 1656 O O . PRO C 1 9 ? -49.724 -36.181 7.417 1.00 18.30 23 PRO C O 1
ATOM 1660 N N . GLY C 1 10 ? -49.207 -36.570 5.257 1.00 16.08 24 GLY C N 1
ATOM 1661 C CA . GLY C 1 10 ? -48.632 -35.255 5.038 1.00 13.26 24 GLY C CA 1
ATOM 1662 C C . GLY C 1 10 ? -47.108 -35.227 5.069 1.00 16.24 24 GLY C C 1
ATOM 1663 O O . GLY C 1 10 ? -46.502 -34.249 4.628 1.00 14.37 24 GLY C O 1
ATOM 1664 N N . ASP C 1 11 ? -46.492 -36.291 5.589 1.00 13.96 25 ASP C N 1
ATOM 1665 C CA . ASP C 1 11 ? -45.026 -36.405 5.641 1.00 12.36 25 ASP C CA 1
ATOM 1666 C C . ASP C 1 11 ? -44.385 -36.452 4.260 1.00 14.08 25 ASP C C 1
ATOM 1667 O O . ASP C 1 11 ? -44.970 -36.971 3.311 1.00 14.67 25 ASP C O 1
ATOM 1672 N N . THR C 1 12 ? -43.176 -35.908 4.154 1.00 13.60 26 THR C N 1
ATOM 1673 C CA . THR C 1 12 ? -42.361 -36.045 2.948 1.00 12.90 26 THR C CA 1
ATOM 1674 C C . THR C 1 12 ? -40.951 -36.437 3.360 1.00 13.48 26 THR C C 1
ATOM 1675 O O . THR C 1 12 ? -40.559 -36.220 4.506 1.00 13.45 26 THR C O 1
ATOM 1679 N N . LEU C 1 13 ? -40.183 -37.007 2.435 1.00 11.49 27 LEU C N 1
ATOM 1680 C CA . LEU C 1 13 ? -38.801 -37.358 2.740 1.00 11.21 27 LEU C CA 1
ATOM 1681 C C . LEU C 1 13 ? -38.019 -36.104 3.110 1.00 12.48 27 LEU C C 1
ATOM 1682 O O . LEU C 1 13 ? -37.214 -36.115 4.045 1.00 11.68 27 LEU C O 1
ATOM 1687 N N . TYR C 1 14 ? -38.280 -35.020 2.385 1.00 11.27 28 TYR C N 1
ATOM 1688 C CA . TYR C 1 14 ? -37.629 -33.743 2.657 1.00 12.70 28 TYR C CA 1
ATOM 1689 C C . TYR C 1 14 ? -37.823 -33.276 4.102 1.00 11.94 28 TYR C C 1
ATOM 1690 O O . TYR C 1 14 ? -36.858 -32.916 4.782 1.00 12.49 28 TYR C O 1
ATOM 1699 N N A SER C 1 15 ? -39.072 -33.277 4.558 0.37 10.94 29 SER C N 1
ATOM 1700 N N B SER C 1 15 ? -39.069 -33.274 4.562 0.63 10.94 29 SER C N 1
ATOM 1701 C CA A SER C 1 15 ? -39.397 -32.800 5.898 0.37 12.80 29 SER C CA 1
ATOM 1702 C CA B SER C 1 15 ? -39.372 -32.788 5.903 0.63 12.19 29 SER C CA 1
ATOM 1703 C C A SER C 1 15 ? -38.882 -33.748 6.980 0.37 12.42 29 SER C C 1
ATOM 1704 C C B SER C 1 15 ? -38.889 -33.750 6.990 0.63 12.73 29 SER C C 1
ATOM 1705 O O A SER C 1 15 ? -38.400 -33.300 8.021 0.37 12.51 29 SER C O 1
ATOM 1706 O O B SER C 1 15 ? -38.428 -33.311 8.045 0.63 12.64 29 SER C O 1
ATOM 1711 N N . ILE C 1 16 ? -38.980 -35.053 6.735 1.00 11.13 30 ILE C N 1
ATOM 1712 C CA . ILE C 1 16 ? -38.480 -36.043 7.691 1.00 10.74 30 ILE C CA 1
ATOM 1713 C C . ILE C 1 16 ? -36.964 -35.876 7.842 1.00 12.46 30 ILE C C 1
ATOM 1714 O O . ILE C 1 16 ? -36.448 -35.829 8.959 1.00 15.09 30 ILE C O 1
ATOM 1719 N N . ALA C 1 17 ? -36.261 -35.744 6.721 1.00 11.81 31 ALA C N 1
ATOM 1720 C CA . ALA C 1 17 ? -34.814 -35.531 6.760 1.00 12.91 31 ALA C CA 1
ATOM 1721 C C . ALA C 1 17 ? -34.453 -34.256 7.528 1.00 15.15 31 ALA C C 1
ATOM 1722 O O . ALA C 1 17 ? -33.501 -34.250 8.312 1.00 15.86 31 ALA C O 1
ATOM 1724 N N . ARG C 1 18 ? -35.213 -33.182 7.314 1.00 13.65 32 ARG C N 1
ATOM 1725 C CA . ARG C 1 18 ? -34.947 -31.920 8.009 1.00 14.95 32 ARG C CA 1
ATOM 1726 C C . ARG C 1 18 ? -35.137 -32.048 9.519 1.00 16.60 32 ARG C C 1
ATOM 1727 O O . ARG C 1 18 ? -34.344 -31.522 10.300 1.00 16.79 32 ARG C O 1
ATOM 1735 N N . ARG C 1 19 ? -36.192 -32.744 9.924 1.00 14.54 33 ARG C N 1
ATOM 1736 C CA . ARG C 1 19 ? -36.492 -32.921 11.342 1.00 13.27 33 ARG C CA 1
ATOM 1737 C C . ARG C 1 19 ? -35.421 -33.743 12.062 1.00 14.62 33 ARG C C 1
ATOM 1738 O O . ARG C 1 19 ? -35.201 -33.565 13.260 1.00 20.47 33 ARG C O 1
ATOM 1746 N N . TYR C 1 20 ? -34.748 -34.630 11.332 1.00 15.06 34 TYR C N 1
ATOM 1747 C CA . TYR C 1 20 ? -33.742 -35.506 11.937 1.00 13.55 34 TYR C CA 1
ATOM 1748 C C . TYR C 1 20 ? -32.308 -35.114 11.574 1.00 21.72 34 TYR C C 1
ATOM 1749 O O . TYR C 1 20 ? -31.356 -35.787 11.965 1.00 23.64 34 TYR C O 1
ATOM 1758 N N . GLY C 1 21 ? -32.157 -34.023 10.834 1.00 22.03 35 GLY C N 1
ATOM 1759 C CA . GLY C 1 21 ? -30.840 -33.494 10.523 1.00 20.78 35 GLY C CA 1
ATOM 1760 C C . GLY C 1 21 ? -30.033 -34.375 9.589 1.00 20.46 35 GLY C C 1
ATOM 1761 O O . GLY C 1 21 ? -28.800 -34.401 9.656 1.00 21.54 35 GLY C O 1
ATOM 1762 N N . THR C 1 22 ? -30.726 -35.093 8.712 1.00 18.43 36 THR C N 1
ATOM 1763 C CA 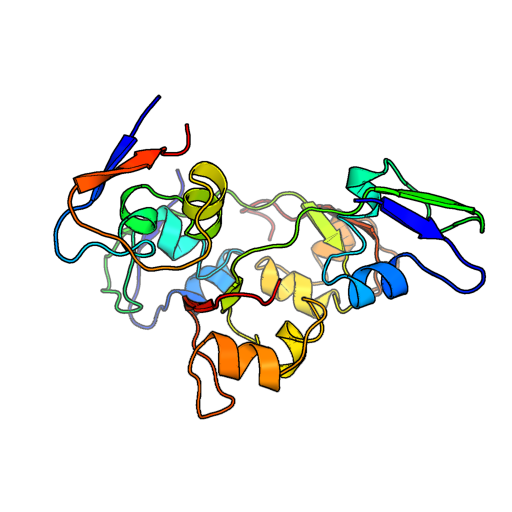. THR C 1 22 ? -30.063 -35.962 7.746 1.00 16.47 36 THR C CA 1
ATOM 1764 C C . THR C 1 22 ? -30.423 -35.532 6.318 1.00 14.35 36 THR C C 1
ATOM 1765 O O . THR C 1 22 ? -30.781 -34.375 6.098 1.00 16.04 36 THR C O 1
ATOM 1769 N N . THR C 1 23 ? -30.291 -36.438 5.348 1.00 14.44 37 THR C N 1
ATOM 1770 C CA . THR C 1 23 ? -30.535 -36.110 3.941 1.00 14.55 37 THR C CA 1
ATOM 1771 C C . THR C 1 23 ? -31.580 -37.016 3.302 1.00 15.68 37 THR C C 1
ATOM 1772 O O . THR C 1 23 ? -31.810 -38.127 3.772 1.00 13.45 37 THR C O 1
ATOM 1776 N N . VAL C 1 24 ? -32.200 -36.546 2.222 1.00 10.79 38 VAL C N 1
ATOM 1777 C CA . VAL C 1 24 ? -33.128 -37.384 1.472 1.00 11.02 38 VAL C CA 1
ATOM 1778 C C . VAL C 1 24 ? -32.366 -38.591 0.907 1.00 11.58 38 VAL C C 1
ATOM 1779 O O . VAL C 1 24 ? -32.858 -39.725 0.949 1.00 12.33 38 VAL C O 1
ATOM 1783 N N . GLU C 1 25 ? -31.153 -38.342 0.412 1.00 11.55 39 GLU C N 1
ATOM 1784 C CA . GLU C 1 25 ? -30.298 -39.404 -0.123 1.00 12.91 39 GLU C CA 1
ATOM 1785 C C . GLU C 1 25 ? -30.122 -40.555 0.873 1.00 16.60 39 GLU C C 1
ATOM 1786 O O . GLU C 1 25 ? -30.295 -41.724 0.522 1.00 14.52 39 GLU C O 1
ATOM 1792 N N . GLU C 1 26 ? -29.793 -40.220 2.118 1.00 13.43 40 GLU C N 1
ATOM 1793 C CA . GLU C 1 26 ? -29.521 -41.241 3.127 1.00 16.87 40 GLU C CA 1
ATOM 1794 C C . GLU C 1 26 ? -30.793 -41.979 3.549 1.00 19.66 40 GLU C C 1
ATOM 1795 O O . GLU C 1 26 ? -30.755 -43.187 3.779 1.00 17.63 40 GLU C O 1
ATOM 1801 N N . LEU C 1 27 ? -31.919 -41.268 3.641 1.00 15.21 41 LEU C N 1
ATOM 1802 C CA . LEU C 1 27 ? -33.189 -41.930 3.958 1.00 14.10 41 LEU C CA 1
ATOM 1803 C C . LEU C 1 27 ? -33.546 -42.942 2.863 1.00 13.25 41 LEU C C 1
ATOM 1804 O O . LEU C 1 27 ? -34.028 -44.040 3.149 1.00 14.77 41 LEU C O 1
ATOM 1809 N N . MET C 1 28 ? -33.292 -42.583 1.610 1.00 12.16 42 MET C N 1
ATOM 1810 C CA . MET C 1 28 ? -33.578 -43.496 0.507 1.00 14.57 42 MET C CA 1
ATOM 1811 C C . MET C 1 28 ? -32.614 -44.684 0.505 1.00 16.60 42 MET C C 1
ATOM 1812 O O . MET C 1 28 ? -33.023 -45.827 0.278 1.00 19.22 42 MET C O 1
ATOM 1817 N N . ARG C 1 29 ? -31.339 -44.418 0.768 1.00 16.35 43 ARG C N 1
ATOM 1818 C CA . ARG C 1 29 ? -30.329 -45.471 0.764 1.00 18.01 43 ARG C CA 1
ATOM 1819 C C . ARG C 1 29 ? -30.609 -46.506 1.849 1.00 20.12 43 ARG C C 1
ATOM 1820 O O . ARG C 1 29 ? -30.609 -47.714 1.594 1.00 19.77 43 ARG C O 1
ATOM 1828 N N . LEU C 1 30 ? -30.855 -46.016 3.059 1.00 18.61 44 LEU C N 1
ATOM 1829 C CA . LEU C 1 30 ? -31.103 -46.876 4.209 1.00 21.36 44 LEU C CA 1
ATOM 1830 C C . LEU C 1 30 ? -32.331 -47.758 4.031 1.00 26.18 44 LEU C C 1
ATOM 1831 O O . LEU C 1 30 ? -32.407 -48.839 4.610 1.00 24.37 44 LEU C O 1
ATOM 1836 N N . ASN C 1 31 ? -33.289 -47.298 3.233 1.00 18.46 45 ASN C N 1
ATOM 1837 C CA . ASN C 1 31 ? -34.556 -48.006 3.113 1.00 19.43 45 ASN C CA 1
ATOM 1838 C C . ASN C 1 31 ? -34.838 -48.556 1.714 1.00 21.98 45 ASN C C 1
ATOM 1839 O O . ASN C 1 31 ? -35.928 -49.066 1.449 1.00 23.41 45 ASN C O 1
ATOM 1844 N N . GLY C 1 32 ? -33.844 -48.472 0.833 1.00 22.08 46 GLY C N 1
ATOM 1845 C CA . GLY C 1 32 ? -33.956 -49.013 -0.511 1.00 25.31 46 GLY C CA 1
ATOM 1846 C C . GLY C 1 32 ? -35.073 -48.384 -1.324 1.00 27.21 46 GLY C C 1
ATOM 1847 O O . GLY C 1 32 ? -35.736 -49.057 -2.112 1.00 25.55 46 GLY C O 1
ATOM 1848 N N . LEU C 1 33 ? -35.287 -47.087 -1.132 1.00 24.87 47 LEU C N 1
ATOM 1849 C CA . LEU C 1 33 ? -36.348 -46.382 -1.839 1.00 18.88 47 LEU C CA 1
ATOM 1850 C C . LEU C 1 33 ? -35.899 -45.952 -3.232 1.00 23.32 47 LEU C C 1
ATOM 1851 O O . LEU C 1 33 ? -34.737 -45.601 -3.439 1.00 23.32 47 LEU C O 1
ATOM 1856 N N . GLU C 1 34 ? -36.827 -45.982 -4.183 1.00 24.20 48 GLU C N 1
ATOM 1857 C CA . GLU C 1 34 ? -36.532 -45.581 -5.553 1.00 24.67 48 GLU C CA 1
ATOM 1858 C C . GLU C 1 34 ? -37.372 -44.382 -5.997 1.00 21.36 48 GLU C C 1
ATOM 1859 O O . GLU C 1 34 ? -37.223 -43.896 -7.119 1.00 30.42 48 GLU C O 1
ATOM 1865 N N . SER C 1 35 ? -38.254 -43.914 -5.120 1.00 19.63 49 SER C N 1
ATOM 1866 C CA . SER C 1 35 ? -39.056 -42.726 -5.405 1.00 20.21 49 SER C CA 1
ATOM 1867 C C . SER C 1 35 ? -39.354 -41.946 -4.128 1.00 20.68 49 SER C C 1
ATOM 1868 O O . SER C 1 35 ? -38.984 -42.372 -3.028 1.00 21.93 49 SER C O 1
ATOM 1871 N N . PHE C 1 36 ? -40.017 -40.802 -4.276 1.00 17.38 50 PHE C N 1
ATOM 1872 C CA . PHE C 1 36 ? -40.359 -39.951 -3.136 1.00 14.42 50 PHE C CA 1
ATOM 1873 C C . PHE C 1 36 ? -41.713 -40.308 -2.514 1.00 15.19 50 PHE C C 1
ATOM 1874 O O . PHE C 1 36 ? -42.127 -39.699 -1.531 1.00 19.90 50 PHE C O 1
ATOM 1882 N N . LEU C 1 37 ? -42.403 -41.286 -3.093 1.00 16.48 51 LEU C N 1
ATOM 1883 C CA . LEU C 1 37 ? -43.746 -41.638 -2.654 1.00 14.70 51 LEU C CA 1
ATOM 1884 C C . LEU C 1 37 ? -43.722 -42.362 -1.306 1.00 14.35 51 LEU C C 1
ATOM 1885 O O . LEU C 1 37 ? -43.101 -43.415 -1.172 1.00 17.58 51 LEU C O 1
ATOM 1890 N N . LEU C 1 38 ? -44.397 -41.784 -0.314 1.00 13.81 52 LEU C N 1
ATOM 1891 C CA . LEU C 1 38 ? -44.503 -42.392 1.009 1.00 12.66 52 LEU C CA 1
ATOM 1892 C C . LEU C 1 38 ? -45.958 -42.704 1.349 1.00 16.13 52 LEU C C 1
ATOM 1893 O O . LEU C 1 38 ? -46.862 -42.021 0.877 1.00 18.44 52 LEU C O 1
ATOM 1898 N N . GLN C 1 39 ? -46.175 -43.729 2.174 1.00 16.79 53 GLN C N 1
ATOM 1899 C CA . GLN C 1 39 ? -47.513 -44.069 2.657 1.00 16.70 53 GLN C CA 1
ATOM 1900 C C . GLN C 1 39 ? -47.574 -44.037 4.183 1.00 16.96 53 GLN C C 1
ATOM 1901 O O . GLN C 1 39 ? -46.617 -44.429 4.851 1.00 17.13 53 GLN C O 1
ATOM 1907 N N . PRO C 1 40 ? -48.705 -43.579 4.747 1.00 17.09 54 PRO C N 1
ATOM 1908 C CA . PRO C 1 40 ? -48.864 -43.663 6.201 1.00 18.07 54 PRO C CA 1
ATOM 1909 C C . PRO C 1 40 ? -48.674 -45.100 6.680 1.00 21.54 54 PRO C C 1
ATOM 1910 O O . PRO C 1 40 ? -49.127 -46.026 6.009 1.00 22.55 54 PRO C O 1
ATOM 1914 N N . GLY C 1 41 ? -47.994 -45.285 7.805 1.00 18.78 55 GLY C N 1
ATOM 1915 C CA . GLY C 1 41 ? -47.776 -46.619 8.339 1.00 19.00 55 GLY C CA 1
ATOM 1916 C C . GLY C 1 41 ? -46.461 -47.222 7.880 1.00 19.72 55 GLY C C 1
ATOM 1917 O O . GLY C 1 41 ? -45.995 -48.216 8.441 1.00 20.11 55 GLY C O 1
ATOM 1918 N N . GLN C 1 42 ? -45.865 -46.622 6.855 1.00 17.40 56 GLN C N 1
ATOM 1919 C CA . GLN C 1 42 ? -44.564 -47.060 6.357 1.00 14.53 56 GLN C CA 1
ATOM 1920 C C . GLN C 1 42 ? -43.484 -46.780 7.398 1.00 16.16 56 GLN C C 1
ATOM 1921 O O . GLN C 1 42 ? -43.425 -45.687 7.954 1.00 17.06 56 GLN C O 1
ATOM 1927 N N . VAL C 1 43 ? -42.636 -47.771 7.660 1.00 20.32 57 VAL C N 1
ATOM 1928 C CA . VAL C 1 43 ? -41.566 -47.621 8.644 1.00 18.92 57 VAL C CA 1
ATOM 1929 C C . VAL C 1 43 ? -40.219 -47.340 7.968 1.00 18.60 57 VAL C C 1
ATOM 1930 O O . VAL C 1 43 ? -39.761 -48.121 7.133 1.00 20.36 57 VAL C O 1
ATOM 1934 N N . LEU C 1 44 ? -39.597 -46.222 8.337 1.00 17.61 58 LEU C N 1
ATOM 1935 C CA . LEU C 1 44 ? -38.301 -45.829 7.796 1.00 17.83 58 LEU C CA 1
ATOM 1936 C C . LEU C 1 44 ? -37.177 -45.998 8.812 1.00 21.08 58 LEU C C 1
ATOM 1937 O O . LEU C 1 44 ? -37.245 -45.466 9.922 1.00 20.87 58 LEU C O 1
ATOM 1942 N N . LYS C 1 45 ? -36.143 -46.736 8.430 1.00 19.96 59 LYS C N 1
ATOM 1943 C CA . LYS C 1 45 ? -34.931 -46.791 9.237 1.00 21.89 59 LYS C CA 1
ATOM 1944 C C . LYS C 1 45 ? -34.249 -45.424 9.214 1.00 23.84 59 LYS C C 1
ATOM 1945 O O . LYS C 1 45 ? -34.227 -44.749 8.179 1.00 21.57 59 LYS C O 1
ATOM 1951 N N . LEU C 1 46 ? -33.705 -45.018 10.356 1.00 22.50 60 LEU C N 1
ATOM 1952 C CA . LEU C 1 46 ? -33.025 -43.730 10.477 1.00 22.74 60 LEU C CA 1
ATOM 1953 C C . LEU C 1 46 ? -31.531 -43.928 10.686 1.00 26.11 60 LEU C C 1
ATOM 1954 O O . LEU C 1 46 ? -31.111 -44.948 11.233 1.00 27.53 60 LEU C O 1
ATOM 1959 N N . PRO C 1 47 ? -30.717 -42.952 10.256 1.00 24.94 61 PRO C N 1
ATOM 1960 C CA . PRO C 1 47 ? -29.270 -43.090 10.463 1.00 28.59 61 PRO C CA 1
ATOM 1961 C C . PRO C 1 47 ? -28.900 -43.013 11.941 1.00 44.04 61 PRO C C 1
ATOM 1962 O O . PRO C 1 47 ? -29.636 -42.417 12.727 1.00 37.54 61 PRO C O 1
ATOM 1966 N N . SER C 1 48 ? -27.778 -43.620 12.312 1.00 54.51 62 SER C N 1
ATOM 1967 C CA . SER C 1 48 ? -27.345 -43.638 13.705 1.00 62.53 62 SER C CA 1
ATOM 1968 C C . SER C 1 48 ? -26.646 -42.338 14.087 1.00 68.49 62 SER C C 1
ATOM 1969 O O . SER C 1 48 ? -25.456 -42.162 13.827 1.00 76.42 62 SER C O 1
#

InterPro domains:
  IPR000064 Endopeptidase, NLPC/P60 domain [PF00877] (140-243)
  IPR000064 Endopeptidase, NLPC/P60 domain [PS51935] (125-245)
  IPR018392 LysM domain [PF01476] (19-61)
  IPR018392 LysM domain [PF01476] (67-109)
  IPR018392 LysM domain [PS51782] (17-60)
  IPR018392 LysM domain [PS51782] (65-108)
  IPR018392 LysM domain [SM00257] (18-61)
  IPR018392 LysM domain [SM00257] (66-109)
  IPR018392 LysM domain [cd00118] (18-60)
  IPR018392 LysM domain [cd00118] (65-107)
  IPR036779 LysM domain superfamily [G3DSA:3.10.350.10] (15-61)
  IPR036779 LysM domain superfamily [G3DSA:3.10.350.10] (62-112)
  IPR036779 LysM domain superfamily [SSF54106] (18-61)
  IPR036779 LysM domain superfamily [SSF54106] (65-109)
  IPR038765 Papain-like cysteine peptidase superfamily [SSF54001] (131-245)
  IPR052062 Murein DD-endopeptidase/LD-carboxypeptidase [PTHR47360] (66-246)

CATH classification: 3.10.350.10

Secondary structure (DSSP, 8-state):
--EEE--TT--HHHHHHHHT--HHHHHHHHT---S---TT-EEEPPPPP-EEE--TT--HHHHHHHTTS-HHHHHHHHT-SSS---TT-EEE---GGG-/-EEE--TT--HHHHHHHHT--HHHHHHHTT--SS---TT-EEEPPPPPSEEE--TT--HHHHHHHTT--HHHHHHHTT-SSS---TT-EEE---/--EEE--TT--HHHHHHHHT--HHHHHHHHT--SS---TT-EEE---

Organism: Thermus thermophilus (strain ATCC 27634 / DSM 579 / HB8) (NCBI:txid300852)

Solvent-accessible surface area: 13958 Å² total; per-residue (Å²): 154,64,74,30,73,6,44,111,80,30,68,5,103,40,0,1,77,133,49,3,8,44,10,50,48,0,4,69,44,34,39,28,101,53,111,151,27,122,80,49,50,91,1,90,16,33,105,44,66,201,73,35,48,5,44,49,76,37,68,6,146,34,6,6,147,61,10,20,18,64,24,121,4,0,45,156,29,36,68,30,122,49,84,137,33,142,53,29,38,86,0,146,14,1,126,106,86,78,52,113,85,28,77,7,44,110,78,30,69,5,89,40,0,0,60,135,72,13,15,42,11,74,54,0,18,147,58,33,65,42,172,55,109,157,26,126,76,48,52,91,1,123,26,24,106,108,85,52,9,34,45,5,46,46,78,37,68,8,156,50,7,6,132,74,22,31,32,80,33,124,16,1,32,160,87,36,70,41,116,58,86,134,34,148,54,18,40,30,1,19,4,29,151,145,63,69,36,75,7,45,114,79,28,67,5,62,19,0,4,12,132,108,28,14,54,11,35,44,0,0,135,51,36,51,26,92,58,85,118,21,102,79,52,49,88,0,126,21,48,164

Foldseek 3Di:
DDKDFDDPPDWLCVVQQQQLHDSVVQCVQAVDPDRDDDGRDITDDDAQDFKDQDAPPDFLCNNCRNGNHHLVLQCVQAVNPDRGDDHRDITTDDHRVRD/DKDFDAPPDWLCVVQQQQLHDSVVQCVQAVHDDRDDDGRDMTDDDDADFKDQDAPPDFLCVNCRNGNHHSVVQCVQAVHPDRDDDHRDITTDDD/DDKDFDDPPDWLCVVCVVVVHDSVVQCVQVVHDDGDDDGRDMTDDDD